Protein AF-A0A059GBZ5-F1 (afdb_monomer_lite)

Foldseek 3Di:
DDDQPVQKDWDWFWPPVDVVTDIDTQDMDGHHRWQDKDWQPPWPFTWMWTFHAQFGIWIKTWDFDDPPPPPGGRHIDMDGPAGDGPRFRQNDKDFAAAFCVQANDDPDDDAGADGWIWTAGQVQQWTWTWGDNPRPPYIDTRDIHHQPAVDPADKGWQDKDKDDHRVADKIKMWTWIDNQDQQGKTKIKIWIADPPRRDIDIDIAIDGGFAWHDKAWADQQDDPVPPRLHTWIWTDGAADQKTWIWDFPPDPPDDSNDTTDTDHIDIDGDGHQFNDKYWDQDPVNPGIWIWTARVVVRDTDTHGDHYD

Secondary structure (DSSP, 8-state):
-EEGGGTEEEEEEEETTSSSPEEEEEEEEE-SSEEEEEEETTSSSEEEEEEETTEEEEEEEEEEE-SSSSS--SEEEEEEEEEEEEEE-EEEEEEEPPPTTTSPPP--TTS--PPEEEEEETTTTEEEEEE-SSSSS--EEEEEEE-----SS--EEEEEEEEEETTEEEEEEEEEEE-S-TTSEEEEEEEEE-TTT--EEEEEEEEESS-EEEEEEE--S---TT-TT--EEEEEESSSSEEEEE-B-S-TTS-TTS---BPSPEEEE--TT--EEEEEE-TTSSSEEEEEEETTTTEEEEE-PPP-

Radius of gyration: 20.33 Å; chains: 1; bounding box: 56×43×56 Å

Structure (mmCIF, N/CA/C/O backbone):
data_AF-A0A059GBZ5-F1
#
_entry.id   AF-A0A059GBZ5-F1
#
loop_
_atom_site.group_PDB
_atom_site.id
_atom_site.type_symbol
_atom_site.label_atom_id
_atom_site.label_alt_id
_atom_site.label_comp_id
_atom_site.label_asym_id
_atom_site.label_entity_id
_atom_site.label_seq_id
_atom_site.pdbx_PDB_ins_code
_atom_site.Cartn_x
_atom_site.Cartn_y
_atom_site.Cartn_z
_atom_site.occupancy
_atom_site.B_iso_or_equiv
_atom_site.auth_seq_id
_atom_site.auth_comp_id
_atom_site.auth_asym_id
_atom_site.auth_atom_id
_atom_site.pdbx_PDB_model_num
ATOM 1 N N . MET A 1 1 ? -3.390 -1.144 -15.916 1.00 78.88 1 MET A N 1
ATOM 2 C CA . MET A 1 1 ? -4.275 -1.862 -14.972 1.00 78.88 1 MET A CA 1
ATOM 3 C C . MET A 1 1 ? -3.688 -3.229 -14.697 1.00 78.88 1 MET A C 1
ATOM 5 O O . MET A 1 1 ? -3.305 -3.904 -15.644 1.00 78.88 1 MET A O 1
ATOM 9 N N . LEU A 1 2 ? -3.593 -3.609 -13.430 1.00 84.75 2 LEU A N 1
ATOM 10 C CA . LEU A 1 2 ? -3.033 -4.883 -12.991 1.00 84.75 2 LEU A CA 1
ATOM 11 C C . LEU A 1 2 ? -4.165 -5.896 -12.762 1.00 84.75 2 LEU A C 1
ATOM 13 O O . LEU A 1 2 ? -5.205 -5.533 -12.217 1.00 84.75 2 LEU A O 1
ATOM 17 N N . SER A 1 3 ? -3.967 -7.140 -13.199 1.00 84.81 3 SER A N 1
ATOM 18 C CA . SER A 1 3 ? -4.893 -8.260 -13.003 1.00 84.81 3 SER A CA 1
ATOM 19 C C . SER A 1 3 ? -4.127 -9.433 -12.398 1.00 84.81 3 SER A C 1
ATOM 21 O O . SER A 1 3 ? -3.414 -10.128 -13.123 1.00 84.81 3 SER A O 1
ATOM 23 N N . GLU A 1 4 ? -4.273 -9.652 -11.081 1.00 81.75 4 GLU A N 1
ATOM 24 C CA . GLU A 1 4 ? -3.618 -10.789 -10.410 1.00 81.75 4 GLU A CA 1
ATOM 25 C C . GLU A 1 4 ? -4.106 -12.113 -11.026 1.00 81.75 4 GLU A C 1
ATOM 27 O O . GLU A 1 4 ? -3.324 -12.991 -11.354 1.00 81.75 4 GLU A O 1
ATOM 32 N N . THR A 1 5 ? -5.416 -12.240 -11.263 1.00 83.50 5 THR A N 1
ATOM 33 C CA . THR A 1 5 ? -6.043 -13.497 -11.711 1.00 83.50 5 THR A CA 1
ATOM 34 C C . THR A 1 5 ? -5.706 -13.920 -13.139 1.00 83.50 5 THR A C 1
ATOM 36 O O . THR A 1 5 ? -5.900 -15.081 -13.490 1.00 83.50 5 THR A O 1
ATOM 39 N N . GLU A 1 6 ? -5.280 -12.982 -13.985 1.00 87.19 6 GLU A N 1
ATOM 40 C CA . GLU A 1 6 ? -4.948 -13.263 -15.386 1.00 87.19 6 GLU A CA 1
ATOM 41 C C . GLU A 1 6 ? -3.440 -13.247 -15.648 1.00 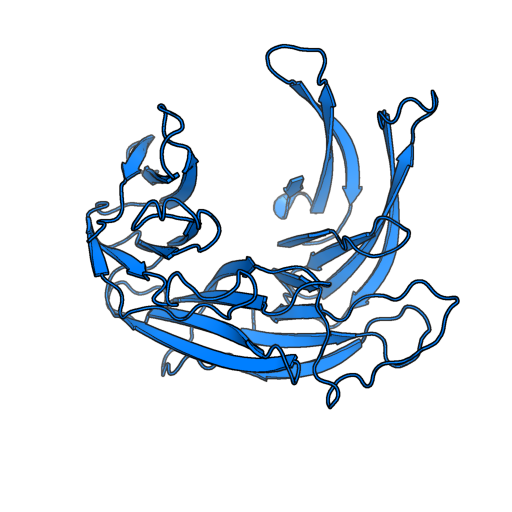87.19 6 GLU A C 1
ATOM 43 O O . GLU A 1 6 ? -3.052 -13.433 -16.800 1.00 87.19 6 GLU A O 1
ATOM 48 N N . ASP A 1 7 ? -2.613 -13.004 -14.623 1.00 90.62 7 ASP A N 1
ATOM 49 C CA . ASP A 1 7 ? -1.163 -12.818 -14.744 1.00 90.62 7 ASP A CA 1
ATOM 50 C C . ASP A 1 7 ? -0.783 -11.720 -15.750 1.00 90.62 7 ASP A C 1
ATOM 52 O O . ASP A 1 7 ? 0.066 -11.906 -16.632 1.00 90.62 7 ASP A O 1
ATOM 56 N N . LYS A 1 8 ? -1.459 -10.565 -15.668 1.00 89.12 8 LYS A N 1
ATOM 57 C CA . LYS A 1 8 ? -1.328 -9.504 -16.675 1.00 89.12 8 LYS A CA 1
ATOM 58 C C . LYS A 1 8 ? -1.242 -8.103 -16.105 1.00 89.12 8 LYS A C 1
ATOM 60 O O . LYS A 1 8 ? -1.965 -7.724 -15.182 1.00 89.12 8 LYS A O 1
ATOM 65 N N . LEU A 1 9 ? -0.445 -7.291 -16.788 1.00 88.44 9 LEU A N 1
ATOM 66 C CA . LEU A 1 9 ? -0.502 -5.842 -16.718 1.00 88.44 9 LEU A CA 1
ATOM 67 C C . LEU A 1 9 ? -0.935 -5.297 -18.082 1.00 88.44 9 LEU A C 1
ATOM 69 O O . LEU A 1 9 ? -0.351 -5.627 -19.106 1.00 88.44 9 LEU A O 1
ATOM 73 N N . ARG A 1 10 ? -1.988 -4.481 -18.084 1.00 88.00 10 ARG A N 1
ATOM 74 C CA . ARG A 1 10 ? -2.608 -3.909 -19.285 1.00 88.00 10 ARG A CA 1
ATOM 75 C C . ARG A 1 10 ? -2.335 -2.414 -19.383 1.00 88.00 10 ARG A C 1
ATOM 77 O O . ARG A 1 10 ? -2.522 -1.689 -18.398 1.00 88.00 10 ARG A O 1
ATOM 84 N N . TRP A 1 11 ? -1.988 -1.948 -20.570 1.00 84.81 11 TRP A N 1
ATOM 85 C CA . TRP A 1 11 ? -1.771 -0.547 -20.901 1.00 84.81 11 TRP A CA 1
ATOM 86 C C . TRP A 1 11 ? -3.021 0.043 -21.533 1.00 84.81 11 TRP A C 1
ATOM 88 O O . TRP A 1 11 ? -3.662 -0.589 -22.369 1.00 84.81 11 TRP A O 1
ATOM 98 N N . PHE A 1 12 ? -3.368 1.264 -21.141 1.00 85.00 12 PHE A N 1
ATOM 99 C CA . PHE A 1 12 ? -4.517 1.973 -21.692 1.00 85.00 12 PHE A CA 1
ATOM 100 C C . PHE A 1 12 ? -4.072 3.333 -22.200 1.00 85.00 12 PHE A C 1
ATOM 102 O O . PHE A 1 12 ? -3.340 4.043 -21.510 1.00 85.00 12 PHE A O 1
ATOM 109 N N . ILE A 1 13 ? -4.556 3.702 -23.380 1.00 83.00 13 ILE A N 1
ATOM 110 C CA . ILE A 1 13 ? -4.359 5.027 -23.967 1.00 83.00 13 ILE A CA 1
ATOM 111 C C . ILE A 1 13 ? -5.694 5.762 -23.905 1.00 83.00 13 ILE A C 1
ATOM 113 O O . ILE A 1 13 ? -6.756 5.176 -24.122 1.00 83.00 13 ILE A O 1
ATOM 117 N N . ALA A 1 14 ? -5.637 7.047 -23.563 1.00 81.38 14 ALA A N 1
ATOM 118 C CA . ALA A 1 14 ? -6.803 7.914 -23.514 1.00 81.38 14 ALA A CA 1
ATOM 119 C C . ALA A 1 14 ? -6.924 8.710 -24.817 1.00 81.38 14 ALA A C 1
ATOM 121 O O . ALA A 1 14 ? -6.029 9.495 -25.142 1.00 81.38 14 ALA A O 1
ATOM 122 N N . SER A 1 15 ? -8.054 8.584 -25.513 1.00 78.31 15 SER A N 1
ATOM 123 C CA . SER A 1 15 ? -8.411 9.507 -26.591 1.00 78.31 15 SER A CA 1
ATOM 124 C C . SER A 1 15 ? -8.864 10.829 -25.975 1.00 78.31 15 SER A C 1
ATOM 126 O O . SER A 1 15 ? -9.989 10.963 -25.495 1.00 78.31 15 SER A O 1
ATOM 128 N N . ARG A 1 16 ? -7.963 11.817 -25.936 1.00 69.31 16 ARG A N 1
ATOM 129 C CA . ARG A 1 16 ? -8.241 13.140 -25.341 1.00 69.31 16 ARG A CA 1
ATOM 130 C C . ARG A 1 16 ? -9.085 14.054 -26.234 1.00 69.31 16 ARG A C 1
ATOM 132 O O . ARG A 1 16 ? -9.475 15.128 -25.787 1.00 69.31 16 ARG A O 1
ATOM 139 N N . ASN A 1 17 ? -9.339 13.645 -27.477 1.00 73.56 17 ASN A N 1
ATOM 140 C CA . ASN A 1 17 ? -10.133 14.409 -28.439 1.00 73.56 17 ASN A CA 1
ATOM 141 C C . ASN A 1 17 ? -11.631 14.057 -28.396 1.00 73.56 17 ASN A C 1
ATOM 143 O O . ASN A 1 17 ? -12.421 14.742 -29.044 1.00 73.56 17 ASN A O 1
ATOM 147 N N . ASP A 1 18 ? -12.01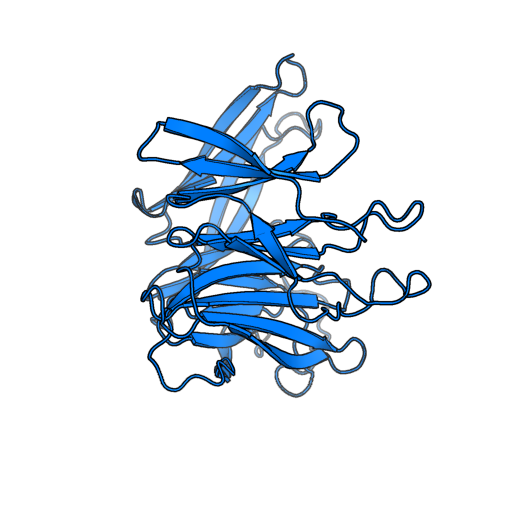4 13.031 -27.632 1.00 70.44 18 ASP A N 1
ATOM 148 C CA . ASP A 1 18 ? -13.398 12.593 -27.468 1.00 70.44 18 ASP A CA 1
ATOM 149 C C . ASP A 1 18 ? -13.980 13.080 -26.128 1.00 70.44 18 ASP A C 1
ATOM 151 O O . ASP A 1 18 ? -13.287 13.115 -25.109 1.00 70.44 18 ASP A O 1
ATOM 155 N N . ASP A 1 19 ? -15.266 13.446 -26.133 1.00 76.75 19 ASP A N 1
ATOM 156 C CA . ASP A 1 19 ? -16.075 13.660 -24.926 1.00 76.75 19 ASP A CA 1
ATOM 157 C C . ASP A 1 19 ? -17.237 12.646 -24.934 1.00 76.75 19 ASP A C 1
ATOM 159 O O . ASP A 1 19 ? -18.093 12.711 -25.828 1.00 76.75 19 ASP A O 1
ATOM 163 N N . PRO A 1 20 ? -17.278 11.672 -24.004 1.00 79.56 20 PRO A N 1
ATOM 164 C CA . PRO A 1 20 ? -16.359 11.475 -22.875 1.00 79.56 20 PRO A CA 1
ATOM 165 C C . PRO A 1 20 ? -14.963 11.004 -23.308 1.00 79.56 20 PRO A C 1
ATOM 167 O O . PRO A 1 20 ? -14.823 10.370 -24.352 1.00 79.56 20 PRO A O 1
ATOM 170 N N . ILE A 1 21 ? -13.950 11.237 -22.461 1.00 79.50 21 ILE A N 1
ATOM 171 C CA . ILE A 1 21 ? -12.617 10.639 -22.642 1.00 79.50 21 ILE A CA 1
ATOM 172 C C . ILE A 1 21 ? -12.778 9.118 -22.682 1.00 79.50 21 ILE A C 1
ATOM 174 O O . ILE A 1 21 ? -13.228 8.502 -21.712 1.00 79.50 21 ILE A O 1
ATOM 178 N N . VAL A 1 22 ? -12.387 8.511 -23.800 1.00 82.62 22 VAL A N 1
ATOM 179 C CA . VAL A 1 22 ? -12.424 7.058 -23.981 1.00 82.62 22 VAL A CA 1
ATOM 180 C C . VAL A 1 22 ? -11.039 6.488 -23.707 1.00 82.62 22 VAL A C 1
ATOM 182 O O . VAL A 1 22 ? -10.052 6.923 -24.299 1.00 82.62 22 VAL A O 1
ATOM 185 N N . PHE A 1 23 ? -10.974 5.494 -22.823 1.00 84.31 23 PHE A N 1
ATOM 186 C CA . PHE A 1 23 ? -9.778 4.685 -22.608 1.00 84.31 23 PHE A CA 1
ATOM 187 C C . PHE A 1 23 ? -9.902 3.388 -23.403 1.00 84.31 23 PHE A C 1
ATOM 189 O O . PHE A 1 23 ? -10.888 2.664 -23.259 1.00 84.31 23 PHE A O 1
ATOM 196 N N . SER A 1 24 ? -8.898 3.078 -24.214 1.00 85.19 24 SER A N 1
ATOM 197 C CA . SER A 1 24 ? -8.795 1.809 -24.935 1.00 85.19 24 SER A CA 1
ATOM 198 C C . SER A 1 24 ? -7.554 1.052 -24.488 1.00 85.19 24 SER A C 1
ATOM 200 O O . SER A 1 24 ? -6.497 1.657 -24.301 1.00 85.19 24 SER A O 1
ATOM 202 N N . GLU A 1 25 ? -7.683 -0.264 -24.318 1.00 86.75 25 GLU A N 1
ATOM 203 C CA . GLU A 1 25 ? -6.526 -1.137 -24.106 1.00 86.75 25 GLU A CA 1
ATOM 204 C C . GLU A 1 25 ? -5.629 -1.068 -25.346 1.00 86.75 25 GLU A C 1
ATOM 206 O O . GLU A 1 25 ? -6.105 -1.278 -26.462 1.00 86.75 25 GLU A O 1
ATOM 211 N N . ALA A 1 26 ? -4.365 -0.717 -25.137 1.00 83.44 26 ALA A N 1
ATOM 212 C CA . ALA A 1 26 ? -3.374 -0.556 -26.192 1.00 83.44 26 ALA A CA 1
ATOM 213 C C . ALA A 1 26 ? -2.505 -1.804 -26.327 1.00 83.44 26 ALA A C 1
ATOM 215 O O . ALA A 1 26 ? -2.324 -2.311 -27.428 1.00 83.44 26 ALA A O 1
ATOM 216 N N . ASP A 1 27 ? -2.016 -2.313 -25.194 1.00 83.75 27 ASP A N 1
ATOM 217 C CA . ASP A 1 27 ? -1.188 -3.512 -25.136 1.00 83.75 27 ASP A CA 1
ATOM 218 C C . ASP A 1 27 ? -1.241 -4.156 -23.735 1.00 83.75 27 ASP A C 1
ATOM 220 O O . ASP A 1 27 ? -1.862 -3.620 -22.809 1.00 83.75 27 ASP A O 1
ATOM 224 N N . ASN A 1 28 ? -0.628 -5.326 -23.563 1.00 88.81 28 ASN A N 1
ATOM 225 C CA . ASN A 1 28 ? -0.503 -6.025 -22.293 1.00 88.81 28 ASN A CA 1
ATOM 226 C C . ASN A 1 28 ? 0.779 -6.863 -22.213 1.00 88.81 28 ASN A C 1
ATOM 228 O O . ASN A 1 28 ? 1.140 -7.561 -23.156 1.00 88.81 28 ASN A O 1
ATOM 232 N N . ILE A 1 29 ? 1.360 -6.918 -21.016 1.00 89.94 29 ILE A N 1
ATOM 233 C CA . ILE A 1 29 ? 2.489 -7.788 -20.683 1.00 89.94 29 ILE A CA 1
ATOM 234 C C . ILE A 1 29 ? 2.052 -8.884 -19.710 1.00 89.94 29 ILE A C 1
ATOM 236 O O . ILE A 1 29 ? 1.281 -8.651 -18.773 1.00 89.94 29 ILE A O 1
ATOM 240 N N . SER A 1 30 ? 2.554 -10.101 -19.931 1.00 92.56 30 SER A N 1
ATOM 241 C CA . SER A 1 30 ? 2.351 -11.220 -19.006 1.00 92.56 30 SER A CA 1
ATOM 242 C C . SER A 1 30 ? 3.375 -11.162 -17.877 1.00 92.56 30 SER A C 1
ATOM 244 O O . SER A 1 30 ? 4.580 -11.215 -18.120 1.00 92.56 30 SER A O 1
ATOM 246 N N . ILE A 1 31 ? 2.892 -11.085 -16.642 1.00 91.62 31 ILE A N 1
ATOM 247 C CA . ILE A 1 31 ? 3.699 -11.095 -15.420 1.00 91.62 31 ILE A CA 1
ATOM 248 C C . ILE A 1 31 ? 2.974 -12.003 -14.446 1.00 91.62 31 ILE A C 1
ATOM 250 O O . ILE A 1 31 ? 1.796 -11.797 -14.204 1.00 91.62 31 ILE A O 1
ATOM 254 N N . THR A 1 32 ? 3.657 -13.006 -13.904 1.00 92.25 32 THR A N 1
ATOM 255 C CA . THR A 1 32 ? 3.041 -13.985 -12.999 1.00 92.25 32 THR A CA 1
ATOM 256 C C . THR A 1 32 ? 2.723 -13.383 -11.634 1.00 92.25 32 THR A C 1
ATOM 258 O O . THR A 1 32 ? 3.591 -12.730 -11.054 1.00 92.25 32 THR A O 1
ATOM 261 N N . ASP A 1 33 ? 1.532 -13.657 -11.109 1.00 92.88 33 ASP A N 1
ATOM 262 C CA . ASP A 1 33 ? 1.045 -13.249 -9.789 1.00 92.88 33 ASP A CA 1
ATOM 263 C C . ASP A 1 33 ? 1.347 -11.773 -9.437 1.00 92.88 33 ASP A C 1
ATOM 265 O O . ASP A 1 33 ? 1.883 -11.493 -8.356 1.00 92.88 33 ASP A O 1
ATOM 269 N N . PRO A 1 34 ? 1.078 -10.805 -10.337 1.00 95.06 34 PRO A N 1
ATOM 270 C CA . PRO A 1 34 ? 1.377 -9.408 -10.075 1.00 95.06 34 PRO A CA 1
ATOM 271 C C . PRO A 1 34 ? 0.426 -8.924 -8.980 1.00 95.06 34 PRO A C 1
ATOM 273 O O . PRO A 1 34 ? -0.756 -9.239 -9.028 1.00 95.06 34 PRO A O 1
ATOM 276 N N . CYS A 1 35 ? 0.915 -8.156 -8.010 1.00 95.00 35 CYS A N 1
ATOM 277 C CA . CYS A 1 35 ? 0.089 -7.651 -6.905 1.00 95.00 35 CYS A CA 1
ATOM 278 C C . CYS A 1 35 ? 0.287 -6.161 -6.598 1.00 95.00 35 CYS A C 1
ATOM 280 O O . CYS A 1 35 ? -0.506 -5.572 -5.870 1.00 95.00 35 CYS A O 1
ATOM 282 N N . HIS A 1 36 ? 1.304 -5.516 -7.174 1.00 94.38 36 HIS A N 1
ATOM 283 C CA . HIS A 1 36 ? 1.473 -4.066 -7.093 1.00 94.38 36 HIS A CA 1
ATOM 284 C C . HIS A 1 36 ? 2.202 -3.538 -8.328 1.00 94.38 36 HIS A C 1
ATOM 286 O O . HIS A 1 36 ? 3.044 -4.236 -8.888 1.00 94.38 36 HIS A O 1
ATOM 292 N N . VAL A 1 37 ? 1.917 -2.301 -8.738 1.00 91.88 37 VAL A N 1
ATOM 293 C CA . VAL A 1 37 ? 2.625 -1.630 -9.835 1.00 91.88 37 VAL A CA 1
ATOM 294 C C . VAL A 1 37 ? 2.866 -0.163 -9.502 1.00 91.88 37 VAL A C 1
ATOM 296 O O . VAL A 1 37 ? 1.965 0.530 -9.036 1.00 91.88 37 VAL A O 1
ATOM 299 N N . VAL A 1 38 ? 4.080 0.320 -9.761 1.00 88.19 38 VAL A N 1
ATOM 300 C CA . VAL A 1 38 ? 4.453 1.730 -9.587 1.00 88.19 38 VAL A CA 1
ATOM 301 C C . VAL A 1 38 ? 5.437 2.153 -10.672 1.00 88.19 38 VAL A C 1
ATOM 303 O O . VAL A 1 38 ? 6.318 1.382 -11.044 1.00 88.19 38 VAL A O 1
ATOM 306 N N . GLY A 1 39 ? 5.290 3.373 -11.187 1.00 80.44 39 GLY A N 1
ATOM 307 C CA . GLY A 1 39 ? 6.267 3.966 -12.104 1.00 80.44 39 GLY A CA 1
ATOM 308 C C . GLY A 1 39 ? 7.486 4.514 -11.368 1.00 80.44 39 GLY A C 1
ATOM 309 O O . GLY A 1 39 ? 7.349 5.119 -10.304 1.00 80.44 39 GLY A O 1
ATOM 310 N N . ALA A 1 40 ? 8.671 4.332 -11.946 1.00 63.44 40 ALA A N 1
ATOM 311 C CA . ALA A 1 40 ? 9.879 5.042 -11.547 1.00 63.44 40 ALA A CA 1
ATOM 312 C C . ALA A 1 40 ? 9.936 6.362 -12.333 1.00 63.44 40 ALA A C 1
ATOM 314 O O . ALA A 1 40 ? 10.151 6.368 -13.538 1.00 63.44 40 ALA A O 1
ATOM 315 N N . THR A 1 41 ? 9.678 7.488 -11.666 1.00 51.38 41 THR A N 1
ATOM 316 C CA . THR A 1 41 ? 9.457 8.791 -12.321 1.00 51.38 41 THR A CA 1
ATOM 317 C C . THR A 1 41 ? 10.723 9.622 -12.563 1.00 51.38 41 THR A C 1
ATOM 319 O O . THR A 1 41 ? 10.591 10.802 -12.871 1.00 51.38 41 THR A O 1
ATOM 322 N N . ASP A 1 42 ? 11.928 9.072 -12.373 1.00 47.81 42 ASP A N 1
ATOM 323 C CA . ASP A 1 42 ? 13.169 9.878 -12.336 1.00 47.81 42 ASP A CA 1
ATOM 324 C C . ASP A 1 42 ? 14.336 9.325 -13.177 1.00 47.81 42 ASP A C 1
ATOM 326 O O . ASP A 1 42 ? 15.442 9.853 -13.137 1.00 47.81 42 ASP A O 1
ATOM 330 N N . SER A 1 43 ? 14.120 8.273 -13.972 1.00 48.62 43 SER A N 1
ATOM 331 C CA . SER A 1 43 ? 15.124 7.805 -14.933 1.00 48.62 43 SER A CA 1
ATOM 332 C C . SER A 1 43 ? 14.864 8.396 -16.318 1.00 48.62 43 SER A C 1
ATOM 334 O O . SER A 1 43 ? 13.726 8.602 -16.724 1.00 48.62 43 SER A O 1
ATOM 336 N N . SER A 1 44 ? 15.922 8.599 -17.107 1.00 47.25 44 SER A N 1
ATOM 337 C CA . SER A 1 44 ? 15.862 8.956 -18.541 1.00 47.25 44 SER A CA 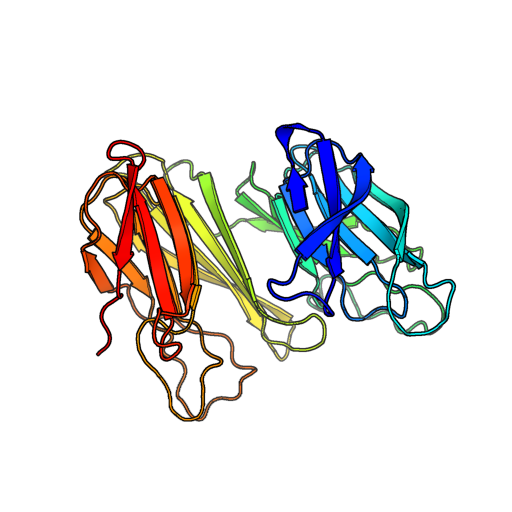1
ATOM 338 C C . SER A 1 44 ? 15.183 7.893 -19.433 1.00 47.25 44 SER A C 1
ATOM 340 O O . SER A 1 44 ? 15.234 7.970 -20.661 1.00 47.25 44 SER A O 1
ATOM 342 N N . GLN A 1 45 ? 14.575 6.884 -18.812 1.00 56.75 45 GLN A N 1
ATOM 343 C CA . GLN A 1 45 ? 13.836 5.776 -19.388 1.00 56.75 45 GLN A CA 1
ATOM 344 C C . GLN A 1 45 ? 12.621 5.501 -18.497 1.00 56.75 45 GLN A C 1
ATOM 346 O O . GLN A 1 45 ? 12.747 5.524 -17.271 1.00 56.75 45 GLN A O 1
ATOM 351 N N . ASP A 1 46 ? 11.478 5.195 -19.103 1.00 73.56 46 ASP A N 1
ATOM 352 C CA . ASP A 1 46 ? 10.268 4.843 -18.367 1.00 73.56 46 ASP A CA 1
ATOM 353 C C . ASP A 1 46 ? 10.341 3.371 -17.934 1.00 73.56 46 ASP A C 1
ATOM 355 O O . ASP A 1 46 ? 10.236 2.446 -18.745 1.00 73.56 46 ASP A O 1
ATOM 359 N N . PHE A 1 47 ? 10.536 3.142 -16.636 1.00 82.31 47 PHE A N 1
ATOM 360 C CA . PHE A 1 47 ? 10.390 1.820 -16.033 1.00 82.31 47 PHE A CA 1
ATOM 361 C C . PHE A 1 47 ? 9.248 1.814 -15.033 1.00 82.31 47 PHE A C 1
ATOM 363 O O . PHE A 1 47 ? 8.958 2.808 -14.363 1.00 82.31 47 PHE A O 1
ATOM 370 N N . ILE A 1 48 ? 8.648 0.645 -14.872 1.00 88.12 48 ILE A N 1
ATOM 371 C CA . ILE A 1 48 ? 7.784 0.351 -13.738 1.00 88.12 48 ILE A CA 1
ATOM 372 C C . ILE A 1 48 ? 8.385 -0.785 -12.915 1.00 88.12 48 ILE A C 1
ATOM 374 O O . ILE A 1 48 ? 9.078 -1.669 -13.428 1.00 88.12 48 ILE A O 1
ATOM 378 N N . LEU A 1 49 ? 8.068 -0.776 -11.630 1.00 91.31 49 LEU A N 1
ATOM 379 C CA . LEU A 1 49 ? 8.318 -1.882 -10.724 1.00 91.31 49 LEU A CA 1
ATOM 380 C C . LEU A 1 49 ? 7.004 -2.624 -10.515 1.00 91.31 49 LEU A C 1
ATOM 382 O O . LEU A 1 49 ? 5.980 -2.009 -10.203 1.00 91.31 49 LEU A O 1
ATOM 386 N N . VAL A 1 50 ? 7.043 -3.943 -10.675 1.00 94.62 50 VAL A N 1
ATOM 387 C CA . VAL A 1 50 ? 5.898 -4.826 -10.459 1.00 94.62 50 VAL A CA 1
ATOM 388 C C . VAL A 1 50 ? 6.212 -5.764 -9.310 1.00 94.62 50 VAL A C 1
ATOM 390 O O . VAL A 1 50 ? 7.088 -6.617 -9.423 1.00 94.62 50 VAL A O 1
ATOM 393 N N . GLY A 1 51 ? 5.500 -5.591 -8.202 1.00 96.31 51 GLY A N 1
ATOM 394 C CA . GLY A 1 51 ? 5.522 -6.519 -7.079 1.00 96.31 51 GLY A CA 1
ATOM 395 C C . GLY A 1 51 ? 4.763 -7.801 -7.412 1.00 96.31 51 GLY A C 1
ATOM 396 O O . GLY A 1 51 ? 3.741 -7.741 -8.101 1.00 96.31 51 GLY A O 1
ATOM 397 N N . GLN A 1 52 ? 5.248 -8.952 -6.943 1.00 96.31 52 GLN A N 1
ATOM 398 C CA . GLN A 1 52 ? 4.688 -10.271 -7.253 1.00 96.31 52 GLN A CA 1
ATOM 399 C C . GLN A 1 52 ? 4.515 -11.123 -5.989 1.00 96.31 52 GLN A C 1
ATOM 401 O O . GLN A 1 52 ? 5.389 -11.127 -5.117 1.00 96.31 52 GLN A O 1
ATOM 406 N N . ARG A 1 53 ? 3.414 -11.884 -5.896 1.00 95.94 53 ARG A N 1
ATOM 407 C CA . ARG A 1 53 ? 3.176 -12.802 -4.765 1.00 95.94 53 ARG A CA 1
ATOM 408 C C . ARG A 1 53 ? 4.152 -13.972 -4.809 1.00 95.94 53 ARG A C 1
ATOM 410 O O . ARG A 1 53 ? 4.352 -14.554 -5.867 1.00 95.94 53 ARG A O 1
ATOM 417 N N . ASN A 1 54 ? 4.719 -14.352 -3.663 1.00 95.75 54 ASN A N 1
ATOM 418 C CA . ASN A 1 54 ? 5.606 -15.511 -3.483 1.00 95.75 54 ASN A CA 1
ATOM 419 C C . ASN A 1 54 ? 6.800 -15.583 -4.457 1.00 95.75 54 ASN A C 1
ATOM 421 O O . ASN A 1 54 ? 7.327 -16.668 -4.711 1.00 95.75 54 ASN A O 1
ATOM 425 N N . ARG A 1 55 ? 7.229 -14.451 -5.029 1.00 95.00 55 ARG A N 1
ATOM 426 C CA . ARG A 1 55 ? 8.307 -14.395 -6.029 1.00 95.00 55 ARG A CA 1
ATOM 427 C C . ARG A 1 55 ? 9.251 -13.237 -5.752 1.00 95.00 55 ARG A C 1
ATOM 429 O O . ARG A 1 55 ? 10.425 -13.469 -5.499 1.00 95.00 55 ARG A O 1
ATOM 436 N N . GLY A 1 56 ? 8.754 -12.007 -5.709 1.00 96.25 56 GLY A N 1
ATOM 437 C CA . GLY A 1 56 ? 9.578 -10.829 -5.456 1.00 96.25 56 GLY A CA 1
ATOM 438 C C . GLY A 1 56 ? 9.124 -9.649 -6.297 1.00 96.25 56 GLY A C 1
ATOM 439 O O . GLY A 1 56 ? 7.976 -9.228 -6.177 1.00 96.25 56 GLY A O 1
ATOM 440 N N . LEU A 1 57 ? 10.015 -9.101 -7.127 1.00 95.12 57 LEU A N 1
ATOM 441 C CA . LEU A 1 57 ? 9.690 -7.971 -8.002 1.00 95.12 57 LEU A CA 1
ATOM 442 C C . LEU A 1 57 ? 10.254 -8.152 -9.412 1.00 95.12 57 LEU A C 1
ATOM 444 O O . LEU A 1 57 ? 11.306 -8.760 -9.599 1.00 95.12 57 LEU A O 1
ATOM 448 N N . SER A 1 58 ? 9.594 -7.548 -10.392 1.00 94.12 58 SER A N 1
ATOM 449 C CA . SER A 1 58 ? 10.101 -7.406 -11.756 1.00 94.12 58 SER A CA 1
ATOM 450 C C . SER A 1 58 ? 10.222 -5.937 -12.148 1.00 94.12 58 SER A C 1
ATOM 452 O O . SER A 1 58 ? 9.385 -5.113 -11.781 1.00 94.12 58 SER A O 1
ATOM 454 N N . VAL A 1 59 ? 11.267 -5.616 -12.907 1.00 90.94 59 VAL A N 1
ATOM 455 C CA . VAL A 1 59 ? 11.479 -4.308 -13.529 1.00 90.94 59 VAL A CA 1
ATOM 456 C C . VAL A 1 59 ? 11.073 -4.424 -14.989 1.00 90.94 59 VAL A C 1
ATOM 458 O O . VAL A 1 59 ? 11.643 -5.223 -15.739 1.00 90.94 59 VAL A O 1
ATOM 461 N N . VAL A 1 60 ? 10.079 -3.638 -15.389 1.00 90.19 60 VAL A N 1
ATOM 462 C CA . VAL A 1 60 ? 9.565 -3.632 -16.761 1.00 90.19 60 VAL A CA 1
ATOM 463 C C . VAL A 1 60 ? 9.938 -2.312 -17.404 1.00 90.19 60 VAL A C 1
ATOM 465 O O . VAL A 1 60 ? 9.596 -1.247 -16.892 1.00 90.19 60 VAL A O 1
ATOM 468 N N . ARG A 1 61 ? 10.646 -2.392 -18.527 1.00 87.44 61 ARG A N 1
ATOM 469 C CA . ARG A 1 61 ? 10.916 -1.252 -19.399 1.00 87.44 61 ARG A CA 1
ATOM 470 C C . ARG A 1 61 ? 9.710 -1.009 -20.276 1.00 87.44 61 ARG A C 1
ATOM 472 O O . ARG A 1 61 ? 9.176 -1.970 -20.820 1.00 87.44 61 ARG A O 1
ATOM 479 N N . ILE A 1 62 ? 9.344 0.253 -20.436 1.00 84.88 62 ILE A N 1
ATOM 480 C CA . ILE A 1 62 ? 8.266 0.687 -21.315 1.00 84.88 62 ILE A CA 1
ATOM 481 C C . ILE A 1 62 ? 8.839 1.751 -22.241 1.00 84.88 62 ILE A C 1
ATOM 483 O O . ILE A 1 62 ? 9.535 2.665 -21.804 1.00 84.88 62 ILE A O 1
ATOM 487 N N . VAL A 1 63 ? 8.550 1.641 -23.529 1.00 84.56 63 VAL A N 1
ATOM 488 C CA . VAL A 1 63 ? 8.866 2.676 -24.508 1.00 84.56 63 VAL A CA 1
ATOM 489 C C . VAL A 1 63 ? 7.587 3.003 -25.257 1.00 84.56 63 VAL A C 1
ATOM 491 O O . VAL A 1 63 ? 7.046 2.165 -25.970 1.00 84.56 63 VAL A O 1
ATOM 494 N N . ALA A 1 64 ? 7.088 4.224 -25.077 1.00 81.25 64 ALA A N 1
ATOM 495 C CA . ALA A 1 64 ? 5.969 4.718 -25.864 1.00 81.25 64 ALA A CA 1
ATOM 496 C C . ALA A 1 64 ? 6.367 4.798 -27.342 1.00 81.25 64 ALA A C 1
ATOM 498 O O . ALA A 1 64 ? 7.391 5.396 -27.686 1.00 81.25 64 ALA A O 1
ATOM 499 N N . VAL A 1 65 ? 5.544 4.224 -28.213 1.00 84.19 65 VAL A N 1
ATOM 500 C CA . VAL A 1 65 ? 5.714 4.342 -29.658 1.00 84.19 65 VAL A CA 1
ATOM 501 C C . VAL A 1 65 ? 4.811 5.464 -30.151 1.00 84.19 65 VAL A C 1
ATOM 503 O O . VAL A 1 65 ? 3.584 5.390 -30.069 1.00 84.19 65 VAL A O 1
ATOM 506 N N . ASP A 1 66 ? 5.450 6.514 -30.655 1.00 83.19 66 ASP A N 1
ATOM 507 C CA . ASP A 1 66 ? 4.825 7.696 -31.241 1.00 83.19 66 ASP A CA 1
ATOM 508 C C . ASP A 1 66 ? 5.337 7.841 -32.688 1.00 83.19 66 ASP A C 1
ATOM 510 O O . ASP A 1 66 ? 6.417 8.401 -32.915 1.00 83.19 66 ASP A O 1
ATOM 514 N N . PRO A 1 67 ? 4.632 7.259 -33.676 1.00 79.62 67 PRO A N 1
ATOM 515 C CA . PRO A 1 67 ? 5.086 7.246 -35.064 1.00 79.62 67 PRO A CA 1
ATOM 516 C C . PRO A 1 67 ? 5.043 8.632 -35.720 1.00 79.62 67 PRO A C 1
ATOM 518 O O . PRO A 1 67 ? 5.794 8.871 -36.669 1.00 79.62 67 PRO A O 1
ATOM 521 N N . ASP A 1 68 ? 4.187 9.530 -35.225 1.00 82.88 68 ASP A N 1
ATOM 522 C CA . ASP A 1 68 ? 3.944 10.852 -35.807 1.00 82.88 68 ASP A CA 1
ATOM 523 C C . ASP A 1 68 ? 4.733 11.970 -35.091 1.00 82.88 68 ASP A C 1
ATOM 525 O O . ASP A 1 68 ? 4.869 13.076 -35.625 1.00 82.88 68 ASP A O 1
ATOM 529 N N . GLY A 1 69 ? 5.325 11.675 -33.929 1.00 79.06 69 GLY A N 1
ATOM 530 C CA . GLY A 1 69 ? 6.143 12.596 -33.139 1.00 79.06 69 GLY A CA 1
ATOM 531 C C . GLY A 1 69 ? 5.337 13.732 -32.509 1.00 79.06 69 GLY A C 1
ATOM 532 O O . GLY A 1 69 ? 5.883 14.814 -32.270 1.00 79.06 69 GLY A O 1
ATOM 533 N N . ASP A 1 70 ? 4.036 13.528 -32.307 1.00 79.19 70 ASP A N 1
ATOM 534 C CA . ASP A 1 70 ? 3.102 14.529 -31.789 1.00 79.19 70 ASP A CA 1
ATOM 535 C C . ASP A 1 70 ? 2.915 14.454 -30.261 1.00 79.19 70 ASP A C 1
ATOM 537 O O . ASP A 1 70 ? 2.187 15.262 -29.674 1.00 79.19 70 ASP A O 1
ATOM 541 N N . GLY A 1 71 ? 3.631 13.538 -29.604 1.00 73.81 71 GLY A N 1
ATOM 542 C CA . GLY A 1 71 ? 3.572 13.275 -28.172 1.00 73.81 71 GLY A CA 1
ATOM 543 C C . GLY A 1 71 ? 2.437 12.334 -27.768 1.00 73.81 71 GLY A C 1
ATOM 544 O O . GLY A 1 71 ? 2.173 12.203 -26.568 1.00 73.81 71 GLY A O 1
ATOM 545 N N . ILE A 1 72 ? 1.749 11.701 -28.723 1.00 73.69 72 ILE A N 1
ATOM 546 C CA . ILE A 1 72 ? 0.658 10.762 -28.468 1.00 73.69 72 ILE A CA 1
ATOM 547 C C . ILE A 1 72 ? 1.146 9.342 -28.762 1.00 73.69 72 ILE A C 1
ATOM 549 O O . ILE A 1 72 ? 1.296 8.926 -29.906 1.00 73.69 72 ILE A O 1
ATOM 553 N N . ALA A 1 73 ? 1.352 8.564 -27.699 1.00 75.38 73 ALA A N 1
ATOM 554 C CA . ALA A 1 73 ? 1.624 7.138 -27.833 1.00 75.38 73 ALA A CA 1
ATOM 555 C C . ALA A 1 73 ? 0.430 6.432 -28.493 1.00 75.38 73 ALA A C 1
ATOM 557 O O . ALA A 1 73 ? -0.716 6.687 -28.109 1.00 75.38 73 ALA A O 1
ATOM 558 N N . VAL A 1 74 ? 0.698 5.528 -29.438 1.00 76.62 74 VAL A N 1
ATOM 559 C CA . VAL A 1 74 ? -0.316 4.642 -30.047 1.00 76.62 74 VAL A CA 1
ATOM 560 C C . VAL A 1 74 ? -0.168 3.187 -29.597 1.00 76.62 74 VAL A C 1
ATOM 562 O O . VAL A 1 74 ? -1.148 2.446 -29.591 1.00 76.62 74 VAL A O 1
ATOM 565 N N . GLU A 1 75 ? 1.034 2.800 -29.174 1.00 81.50 75 GLU A N 1
ATOM 566 C CA . GLU A 1 75 ? 1.379 1.496 -28.604 1.00 81.50 75 GLU A CA 1
ATOM 567 C C . GLU A 1 75 ? 2.569 1.649 -27.636 1.00 81.50 75 GLU A C 1
ATOM 569 O O . GLU A 1 75 ? 3.140 2.740 -27.498 1.00 81.50 75 GLU A O 1
ATOM 574 N N . PHE A 1 76 ? 2.929 0.568 -26.943 1.00 83.31 76 PHE A N 1
ATOM 575 C CA . PHE A 1 76 ? 4.063 0.532 -26.024 1.00 83.31 76 PHE A CA 1
ATOM 576 C C . PHE A 1 76 ? 4.930 -0.689 -26.328 1.00 83.31 76 PHE A C 1
ATOM 578 O O . PHE A 1 76 ? 4.431 -1.803 -26.327 1.00 83.31 76 PHE A O 1
ATOM 585 N N . ASP A 1 77 ? 6.229 -0.488 -26.536 1.00 86.25 77 ASP A N 1
ATOM 586 C CA . ASP A 1 77 ? 7.200 -1.580 -26.513 1.00 86.25 77 ASP A CA 1
ATOM 587 C C . ASP A 1 77 ? 7.566 -1.860 -25.052 1.00 86.25 77 ASP A C 1
ATOM 589 O O . ASP A 1 77 ? 8.219 -1.035 -24.399 1.00 86.25 77 ASP A O 1
ATOM 593 N N . ASP A 1 78 ? 7.168 -3.021 -24.534 1.00 87.69 78 ASP A N 1
ATOM 594 C CA . ASP A 1 78 ? 7.458 -3.423 -23.162 1.00 87.69 78 ASP A CA 1
ATOM 595 C C . ASP A 1 78 ? 8.314 -4.693 -23.053 1.00 87.69 78 ASP A C 1
ATOM 597 O O . ASP A 1 78 ? 8.335 -5.569 -23.919 1.00 87.69 78 ASP A O 1
ATOM 601 N N . SER A 1 79 ? 9.131 -4.762 -22.000 1.00 89.88 79 SER A N 1
ATOM 602 C CA . SER A 1 79 ? 9.924 -5.959 -21.702 1.00 89.88 79 SER A CA 1
ATOM 603 C C . SER A 1 79 ? 10.319 -6.032 -20.230 1.00 89.88 79 SER A C 1
ATOM 605 O O . SER A 1 79 ? 10.691 -5.028 -19.620 1.00 89.88 79 SER A O 1
ATOM 607 N N . VAL A 1 80 ? 10.284 -7.238 -19.654 1.00 90.88 80 VAL A N 1
ATOM 608 C CA . VAL A 1 80 ? 10.904 -7.498 -18.347 1.00 90.88 80 VAL A CA 1
ATOM 609 C C . VAL A 1 80 ? 12.418 -7.475 -18.537 1.00 90.88 80 VAL A C 1
ATOM 611 O O . VAL A 1 80 ? 12.973 -8.351 -19.201 1.00 90.88 80 VAL A O 1
ATOM 614 N N . ILE A 1 81 ? 13.084 -6.474 -17.966 1.00 87.94 81 ILE A N 1
ATOM 615 C CA . ILE A 1 81 ? 14.541 -6.313 -18.079 1.00 87.94 81 ILE A CA 1
ATOM 616 C C . ILE A 1 81 ? 15.295 -6.910 -16.889 1.00 87.94 81 ILE A C 1
ATOM 618 O O . ILE A 1 81 ? 16.472 -7.239 -17.013 1.00 87.94 81 ILE A O 1
ATOM 622 N N . TYR A 1 82 ? 14.617 -7.075 -15.753 1.00 89.38 82 TYR A N 1
ATOM 623 C CA . TYR A 1 82 ? 15.180 -7.667 -14.547 1.00 89.38 82 TYR A CA 1
ATOM 624 C C . TYR A 1 82 ? 14.079 -8.279 -13.672 1.00 89.38 82 TYR A C 1
ATOM 626 O O . TYR A 1 82 ? 12.972 -7.745 -13.604 1.00 89.38 82 TYR A O 1
ATOM 634 N N . SER A 1 83 ? 14.398 -9.361 -12.959 1.00 92.75 83 SER A N 1
ATOM 635 C CA . SER A 1 83 ? 13.527 -9.957 -11.941 1.00 92.75 83 SER A CA 1
ATOM 636 C C . SER A 1 83 ? 14.338 -10.313 -10.700 1.00 92.75 83 SER A C 1
ATOM 638 O O . SER A 1 83 ? 15.307 -11.068 -10.783 1.00 92.75 83 SER A O 1
ATOM 640 N N . LEU A 1 84 ? 13.909 -9.805 -9.547 1.00 94.25 84 LEU A N 1
ATOM 641 C CA . LEU A 1 84 ? 14.381 -10.232 -8.236 1.00 94.25 84 LEU A CA 1
ATOM 642 C C . LEU A 1 84 ? 13.495 -11.386 -7.756 1.00 94.25 84 LEU A C 1
ATOM 644 O O . LEU A 1 84 ? 12.365 -11.156 -7.325 1.00 94.25 84 LEU A O 1
ATOM 648 N N . ASP A 1 85 ? 14.011 -12.614 -7.821 1.00 94.94 85 ASP A N 1
ATOM 649 C CA . ASP A 1 85 ? 13.310 -13.819 -7.363 1.00 94.94 85 ASP A CA 1
ATOM 650 C C . ASP A 1 85 ? 13.829 -14.248 -5.983 1.00 94.94 85 ASP A C 1
ATOM 652 O O . ASP A 1 85 ? 14.864 -14.902 -5.846 1.00 94.94 85 ASP A O 1
ATOM 656 N N . VAL A 1 86 ? 13.126 -13.808 -4.943 1.00 95.38 86 VAL A N 1
ATOM 657 C CA . VAL A 1 86 ? 13.463 -14.012 -3.525 1.00 95.38 86 VAL A CA 1
ATOM 658 C C . VAL A 1 86 ? 12.391 -14.801 -2.771 1.00 95.38 86 VAL A C 1
ATOM 660 O O . VAL A 1 86 ? 12.504 -14.981 -1.560 1.00 95.38 86 VAL A O 1
ATOM 663 N N . GLY A 1 87 ? 11.353 -15.277 -3.467 1.00 95.81 87 GLY A N 1
ATOM 664 C CA . GLY A 1 87 ? 10.256 -16.052 -2.882 1.00 95.81 87 GLY A CA 1
ATOM 665 C C . GLY A 1 87 ? 9.373 -15.265 -1.907 1.00 95.81 87 GLY A C 1
ATOM 666 O O . GLY A 1 87 ? 8.745 -15.872 -1.046 1.00 95.81 87 GLY A O 1
ATOM 667 N N . ARG A 1 88 ? 9.350 -13.930 -2.009 1.00 96.94 88 ARG A N 1
ATOM 668 C CA . ARG A 1 88 ? 8.602 -13.020 -1.118 1.00 96.94 88 ARG A CA 1
ATOM 669 C C . ARG A 1 88 ? 7.374 -12.439 -1.810 1.00 96.94 88 ARG A C 1
ATOM 671 O O . ARG A 1 88 ? 7.414 -12.219 -3.020 1.00 96.94 88 ARG A O 1
ATOM 678 N N . SER A 1 89 ? 6.315 -12.140 -1.057 1.00 97.38 89 SER A N 1
ATOM 679 C CA . SER A 1 89 ? 5.122 -11.456 -1.580 1.00 97.38 89 SER A CA 1
ATOM 680 C C . SER A 1 89 ? 5.265 -9.943 -1.460 1.00 97.38 89 SER A C 1
ATOM 682 O O . SER A 1 89 ? 4.642 -9.319 -0.600 1.00 97.38 89 SER A O 1
ATOM 684 N N . LEU A 1 90 ? 6.091 -9.345 -2.324 1.00 97.19 90 LEU A N 1
ATOM 685 C CA . LEU A 1 90 ? 6.371 -7.903 -2.320 1.00 97.19 90 LEU A CA 1
ATOM 686 C C . LEU A 1 90 ? 5.205 -7.105 -2.929 1.00 97.19 90 LEU A C 1
ATOM 688 O O . LEU A 1 90 ? 5.336 -6.499 -3.988 1.00 97.19 90 LEU A O 1
ATOM 692 N N . CYS A 1 91 ? 4.045 -7.119 -2.270 1.00 95.94 91 CYS A N 1
ATOM 693 C CA . CYS A 1 91 ? 2.782 -6.567 -2.781 1.00 95.94 91 CYS A CA 1
ATOM 694 C C . CYS A 1 91 ? 2.522 -5.108 -2.423 1.00 95.94 91 CYS A C 1
ATOM 696 O O . CYS A 1 91 ? 1.406 -4.614 -2.534 1.00 95.94 91 CYS A O 1
ATOM 698 N N . HIS A 1 92 ? 3.584 -4.407 -2.056 1.00 96.12 92 HIS A N 1
ATOM 699 C CA . HIS A 1 92 ? 3.680 -2.963 -2.146 1.00 96.12 92 HIS A CA 1
ATOM 700 C C . HIS A 1 92 ? 5.135 -2.642 -2.438 1.00 96.12 92 HIS A C 1
ATOM 702 O O . HIS A 1 92 ? 6.010 -3.144 -1.736 1.00 96.12 92 HIS A O 1
ATOM 708 N N . VAL A 1 93 ? 5.410 -1.836 -3.457 1.00 93.62 93 VAL A N 1
ATOM 709 C CA . VAL A 1 93 ? 6.770 -1.388 -3.785 1.00 93.62 93 VAL A CA 1
ATOM 710 C C . VAL A 1 93 ? 6.765 0.119 -3.949 1.00 93.62 93 VAL A C 1
ATOM 712 O O . VAL A 1 93 ? 5.874 0.681 -4.582 1.00 93.62 93 VAL A O 1
ATOM 715 N N . PHE A 1 94 ? 7.754 0.783 -3.368 1.00 91.19 94 PHE A N 1
ATOM 716 C CA . PHE A 1 94 ? 7.842 2.230 -3.368 1.00 91.19 94 PHE A CA 1
ATOM 717 C C . PHE A 1 94 ? 9.292 2.670 -3.606 1.00 91.19 94 PHE A C 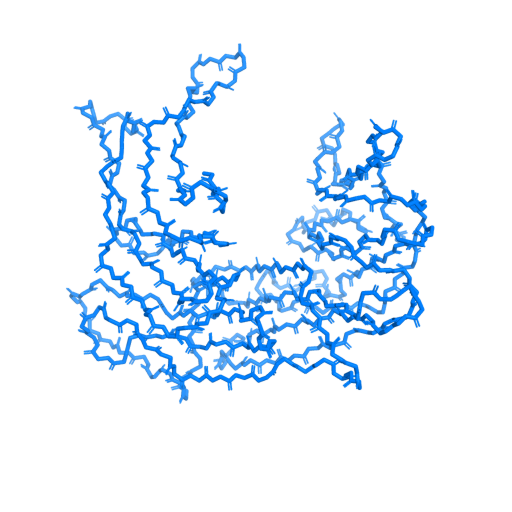1
ATOM 719 O O . PHE A 1 94 ? 10.142 2.461 -2.732 1.00 91.19 94 PHE A O 1
ATOM 726 N N . PRO A 1 95 ? 9.603 3.250 -4.782 1.00 88.25 95 PRO A N 1
ATOM 727 C CA . PRO A 1 95 ? 10.940 3.740 -5.059 1.00 88.25 95 PRO A CA 1
ATOM 728 C C . PRO A 1 95 ? 11.292 4.919 -4.144 1.00 88.25 95 PRO A C 1
ATOM 730 O O . PRO A 1 95 ? 10.459 5.762 -3.806 1.00 88.25 95 PRO A O 1
ATOM 733 N N . THR A 1 96 ? 12.542 4.954 -3.703 1.00 85.94 96 THR A N 1
ATOM 734 C CA . THR A 1 96 ? 13.039 5.845 -2.663 1.00 85.94 96 THR A CA 1
ATOM 735 C C . THR A 1 96 ? 14.566 5.989 -2.741 1.00 85.94 96 THR A C 1
ATOM 737 O O . THR A 1 96 ? 15.252 5.346 -3.527 1.00 85.94 96 THR A O 1
ATOM 740 N N . VAL A 1 97 ? 15.102 6.817 -1.854 1.00 84.50 97 VAL A N 1
ATOM 741 C CA . VAL A 1 97 ? 16.520 6.917 -1.512 1.00 84.50 97 VAL A CA 1
ATOM 742 C C . VAL A 1 97 ? 16.679 6.187 -0.188 1.00 84.50 97 VAL A C 1
ATOM 744 O O . VAL A 1 97 ? 15.960 6.494 0.764 1.00 84.50 97 VAL A O 1
ATOM 747 N N . LEU A 1 98 ? 17.558 5.195 -0.132 1.00 86.69 98 LEU A N 1
ATOM 748 C CA . LEU A 1 98 ? 17.767 4.388 1.069 1.00 86.69 98 LEU A CA 1
ATOM 749 C C . LEU A 1 98 ? 18.664 5.118 2.087 1.00 86.69 98 LEU A C 1
ATOM 751 O O . LEU A 1 98 ? 19.381 6.045 1.711 1.00 86.69 98 LEU A O 1
ATOM 755 N N . PRO A 1 99 ? 18.639 4.725 3.375 1.00 87.44 99 PRO A N 1
ATOM 756 C CA . PRO A 1 99 ? 19.621 5.206 4.343 1.00 87.44 99 PRO A CA 1
ATOM 757 C C . PRO A 1 99 ? 21.053 4.919 3.875 1.00 87.44 99 PRO A C 1
ATOM 759 O O . PRO A 1 99 ? 21.336 3.814 3.411 1.00 87.44 99 PRO A O 1
ATOM 762 N N . GLU A 1 100 ? 21.974 5.869 4.074 1.00 84.31 100 GLU A N 1
ATOM 763 C CA . GLU A 1 100 ? 23.389 5.728 3.673 1.00 84.31 100 GLU A CA 1
ATOM 764 C C . GLU A 1 100 ? 24.047 4.469 4.260 1.00 84.31 100 GLU A C 1
ATOM 766 O O . GLU A 1 100 ? 24.906 3.852 3.635 1.00 84.31 100 GLU A O 1
ATOM 771 N N . ARG A 1 101 ? 23.622 4.053 5.462 1.00 84.50 101 ARG A N 1
ATOM 772 C CA . ARG A 1 101 ? 24.107 2.823 6.112 1.00 84.50 101 ARG A CA 1
ATOM 773 C C . ARG A 1 101 ? 23.711 1.537 5.373 1.00 84.50 101 ARG A C 1
ATOM 775 O O . ARG A 1 101 ? 24.331 0.507 5.613 1.00 84.50 101 ARG A O 1
ATOM 782 N N . VAL A 1 102 ? 22.654 1.588 4.561 1.00 82.12 102 VAL A N 1
ATOM 783 C CA . VAL A 1 102 ? 22.093 0.455 3.806 1.00 82.12 102 VAL A CA 1
ATOM 784 C C . VAL A 1 102 ? 22.643 0.452 2.389 1.00 82.12 102 VAL A C 1
ATOM 786 O O . VAL A 1 102 ? 23.091 -0.581 1.905 1.00 82.12 102 VAL A O 1
ATOM 789 N N . SER A 1 103 ? 22.627 1.618 1.745 1.00 79.31 103 SER A N 1
ATOM 790 C CA . SER A 1 103 ? 23.131 1.815 0.393 1.00 79.31 103 SER A CA 1
ATOM 791 C C . SER A 1 103 ? 23.915 3.126 0.355 1.00 79.31 103 SER A C 1
ATOM 793 O O . SER A 1 103 ? 23.294 4.188 0.273 1.00 79.31 103 SER A O 1
ATOM 795 N N . PRO A 1 104 ? 25.255 3.096 0.448 1.00 61.97 104 PRO A N 1
ATOM 796 C CA . PRO A 1 104 ? 26.049 4.304 0.265 1.00 61.97 104 PRO A CA 1
ATOM 797 C C . PRO A 1 104 ? 25.830 4.839 -1.157 1.00 61.97 104 PRO A C 1
ATOM 799 O O . PRO A 1 104 ? 25.793 4.056 -2.104 1.00 61.97 104 PRO A O 1
ATOM 802 N N . GLU A 1 105 ? 25.652 6.155 -1.313 1.00 60.66 105 GLU A N 1
ATOM 803 C CA . GLU A 1 105 ? 25.450 6.767 -2.632 1.00 60.66 105 GLU A CA 1
ATOM 804 C C . GLU A 1 105 ? 26.641 6.457 -3.553 1.00 60.66 105 GLU A C 1
ATOM 806 O O . GLU A 1 105 ? 27.785 6.833 -3.273 1.00 60.66 105 GLU A O 1
ATOM 811 N N . PHE A 1 106 ? 26.372 5.779 -4.669 1.00 53.06 106 PHE A N 1
ATOM 812 C CA . PHE A 1 106 ? 27.333 5.611 -5.748 1.00 53.06 106 PHE A CA 1
ATOM 813 C C . PHE A 1 106 ? 27.157 6.766 -6.734 1.00 53.06 106 PHE A C 1
ATOM 815 O O . PHE A 1 106 ? 26.096 6.951 -7.315 1.00 53.06 106 PHE A O 1
ATOM 822 N N . VAL A 1 107 ? 28.203 7.575 -6.908 1.00 48.06 107 VAL A N 1
ATOM 823 C CA . VAL A 1 107 ? 28.233 8.647 -7.911 1.00 48.06 107 VAL A CA 1
ATOM 824 C C . VAL A 1 107 ? 28.928 8.098 -9.156 1.00 48.06 107 VAL A C 1
ATOM 826 O O . VAL A 1 107 ? 30.132 8.293 -9.316 1.00 48.06 107 VAL A O 1
ATOM 829 N N . ASN A 1 108 ? 28.201 7.394 -10.024 1.00 41.91 108 ASN A N 1
ATOM 830 C CA . ASN A 1 108 ? 28.697 7.007 -11.348 1.00 41.91 108 ASN A CA 1
ATOM 831 C C . ASN A 1 108 ? 27.722 7.480 -12.429 1.00 41.91 108 ASN A C 1
ATOM 833 O O . ASN A 1 108 ? 26.548 7.157 -12.424 1.00 41.91 108 ASN A O 1
ATOM 837 N N . GLY A 1 109 ? 28.219 8.303 -13.352 1.00 40.56 109 GLY A N 1
ATOM 838 C CA . GLY A 1 109 ? 27.388 9.145 -14.214 1.00 40.56 109 GLY A CA 1
ATOM 839 C C . GLY A 1 109 ? 26.942 8.555 -15.553 1.00 40.56 109 GLY A C 1
ATOM 840 O O . GLY A 1 109 ? 26.666 9.356 -16.437 1.00 40.56 109 GLY A O 1
ATOM 841 N N . ASP A 1 110 ? 26.906 7.230 -15.745 1.00 41.25 110 ASP A N 1
ATOM 842 C CA . ASP A 1 110 ? 26.684 6.648 -17.087 1.00 41.25 110 ASP A CA 1
ATOM 843 C C . ASP A 1 110 ? 25.783 5.389 -17.156 1.00 41.25 110 ASP A C 1
ATOM 845 O O . ASP A 1 110 ? 25.613 4.836 -18.246 1.00 41.25 110 ASP A O 1
ATOM 849 N N . LEU A 1 111 ? 25.166 4.929 -16.059 1.00 45.28 111 LEU A N 1
ATOM 850 C CA . LEU A 1 111 ? 24.259 3.769 -16.076 1.00 45.28 111 LEU A CA 1
ATOM 851 C C . LEU A 1 111 ? 22.825 4.138 -15.678 1.00 45.28 111 LEU A C 1
ATOM 853 O O . LEU A 1 111 ? 22.544 5.208 -15.146 1.00 45.28 111 LEU A O 1
ATOM 857 N N . VAL A 1 112 ? 21.885 3.268 -16.054 1.00 52.19 112 VAL A N 1
ATOM 858 C CA . VAL A 1 112 ? 20.484 3.361 -15.635 1.00 52.19 112 VAL A CA 1
ATOM 859 C C . VAL A 1 112 ? 20.445 3.096 -14.132 1.00 52.19 112 VAL A C 1
ATOM 861 O O . VAL A 1 112 ? 20.399 1.939 -13.722 1.00 52.19 112 VAL A O 1
ATOM 864 N N . ASP A 1 113 ? 20.492 4.156 -13.329 1.00 66.25 113 ASP A N 1
ATOM 865 C CA . ASP A 1 113 ? 20.399 4.049 -11.874 1.00 66.25 113 ASP A CA 1
ATOM 866 C C . ASP A 1 113 ? 19.008 3.530 -11.492 1.00 66.25 113 ASP A C 1
ATOM 868 O O . ASP A 1 113 ? 18.008 4.254 -11.522 1.00 66.25 113 ASP A O 1
ATOM 872 N N . LEU A 1 114 ? 18.929 2.241 -11.157 1.00 77.12 114 LEU A N 1
ATOM 873 C CA . LEU A 1 114 ? 17.745 1.674 -10.526 1.00 77.12 114 LEU A CA 1
ATOM 874 C C . LEU A 1 114 ? 17.598 2.317 -9.137 1.00 77.12 114 LEU A C 1
ATOM 876 O O . LEU A 1 114 ? 18.505 2.186 -8.311 1.00 77.12 114 LEU A O 1
ATOM 880 N N . PRO A 1 115 ? 16.479 3.001 -8.834 1.00 81.31 115 PRO A N 1
ATOM 881 C CA . PRO A 1 115 ? 16.323 3.661 -7.546 1.00 81.31 115 PRO A CA 1
ATOM 882 C C . PRO A 1 115 ? 16.282 2.621 -6.429 1.00 81.31 115 PRO A C 1
ATOM 884 O O . PRO A 1 115 ? 15.806 1.503 -6.634 1.00 81.31 115 PRO A O 1
ATOM 887 N N . GLY A 1 116 ? 16.693 3.003 -5.222 1.00 87.25 116 GLY A N 1
ATOM 888 C CA . GLY A 1 116 ? 16.396 2.205 -4.037 1.00 87.25 116 GLY A CA 1
ATOM 889 C C . GLY A 1 116 ? 14.888 1.980 -3.895 1.00 87.25 116 GLY A C 1
ATOM 890 O O . GLY A 1 116 ? 14.073 2.775 -4.360 1.00 87.25 116 GLY A O 1
ATOM 891 N N . VAL A 1 117 ? 14.485 0.888 -3.261 1.00 90.75 117 VAL A N 1
ATOM 892 C CA . VAL A 1 117 ? 13.078 0.501 -3.129 1.00 90.75 117 VAL A CA 1
ATOM 893 C C . VAL A 1 117 ? 12.806 0.076 -1.696 1.00 90.75 117 VAL A C 1
ATOM 895 O O . VAL A 1 117 ? 13.559 -0.699 -1.108 1.00 90.75 117 VAL A O 1
ATOM 898 N N . ILE A 1 118 ? 11.701 0.571 -1.141 1.00 94.06 118 ILE A N 1
ATOM 899 C CA . ILE A 1 118 ? 11.067 -0.025 0.032 1.00 94.06 118 ILE A CA 1
ATOM 900 C C . ILE A 1 118 ? 9.922 -0.896 -0.470 1.00 94.06 118 ILE A C 1
ATOM 902 O O . ILE A 1 118 ? 9.041 -0.413 -1.181 1.00 94.06 118 ILE A O 1
ATOM 906 N N . ALA A 1 119 ? 9.923 -2.165 -0.088 1.00 96.56 119 ALA A N 1
ATOM 907 C CA . ALA A 1 119 ? 8.833 -3.086 -0.353 1.00 96.56 119 ALA A CA 1
ATOM 908 C C . ALA A 1 119 ? 8.179 -3.562 0.949 1.00 96.56 119 ALA A C 1
ATOM 910 O O . ALA A 1 119 ? 8.827 -3.593 1.995 1.00 96.56 119 ALA A O 1
ATOM 911 N N . VAL A 1 120 ? 6.904 -3.943 0.885 1.00 98.12 120 VAL A N 1
ATOM 912 C CA . VAL A 1 120 ? 6.190 -4.591 1.993 1.00 98.12 120 VAL A CA 1
ATOM 913 C C . VAL A 1 120 ? 5.923 -6.043 1.622 1.00 98.12 120 VAL A C 1
ATOM 915 O O . VAL A 1 120 ? 5.288 -6.318 0.603 1.00 98.12 120 VAL A O 1
ATOM 918 N N . ASP A 1 121 ? 6.414 -6.960 2.451 1.00 97.88 121 ASP A N 1
ATOM 919 C CA . ASP A 1 121 ? 6.178 -8.396 2.330 1.00 97.88 121 ASP A CA 1
ATOM 920 C C . ASP A 1 121 ? 4.872 -8.775 3.040 1.00 97.88 121 ASP A C 1
ATOM 922 O O . ASP A 1 121 ? 4.764 -8.703 4.269 1.00 97.88 121 ASP A O 1
ATOM 926 N N . PHE A 1 122 ? 3.869 -9.163 2.252 1.00 97.06 122 PHE A N 1
ATOM 927 C CA . PHE A 1 122 ? 2.525 -9.474 2.744 1.00 97.06 122 PHE A CA 1
ATOM 928 C C . PHE A 1 122 ? 2.441 -10.809 3.492 1.00 97.06 122 PHE A C 1
ATOM 930 O O . PHE A 1 122 ? 1.482 -11.013 4.237 1.00 97.06 122 PHE A O 1
ATOM 937 N N . ASP A 1 123 ? 3.419 -11.703 3.318 1.00 95.12 123 ASP A N 1
ATOM 938 C CA . ASP A 1 123 ? 3.406 -13.013 3.974 1.00 95.12 123 ASP A CA 1
ATOM 939 C C . ASP A 1 123 ? 4.082 -12.970 5.346 1.00 95.12 123 ASP A C 1
ATOM 941 O O . ASP A 1 123 ? 3.649 -13.652 6.278 1.00 95.12 123 ASP A O 1
ATOM 945 N N . THR A 1 124 ? 5.141 -12.168 5.481 1.00 95.31 124 THR A N 1
ATOM 946 C CA . THR A 1 124 ? 5.959 -12.112 6.702 1.00 95.31 124 THR A CA 1
ATOM 947 C C . THR A 1 124 ? 5.743 -10.855 7.543 1.00 95.31 124 THR A C 1
ATOM 949 O O . THR A 1 124 ? 6.250 -10.801 8.662 1.00 95.31 124 THR A O 1
ATOM 952 N N . ASN A 1 125 ? 4.962 -9.877 7.064 1.00 96.38 125 ASN A N 1
ATOM 953 C CA . ASN A 1 125 ? 4.818 -8.551 7.679 1.00 96.38 125 ASN A CA 1
ATOM 954 C C . ASN A 1 125 ? 6.183 -7.877 7.903 1.00 96.38 125 ASN A C 1
ATOM 956 O O . ASN A 1 125 ? 6.510 -7.419 9.003 1.00 96.38 125 ASN A O 1
ATOM 960 N N . GLU A 1 126 ? 6.994 -7.831 6.851 1.00 97.94 126 GLU A N 1
ATOM 961 C CA . GLU A 1 126 ? 8.322 -7.223 6.873 1.00 97.94 126 GLU A CA 1
ATOM 962 C C . GLU A 1 126 ? 8.415 -6.084 5.856 1.00 97.94 126 GLU A C 1
ATOM 964 O O . GLU A 1 126 ? 7.818 -6.119 4.780 1.00 97.94 126 GLU A O 1
ATOM 969 N N . ILE A 1 127 ? 9.205 -5.073 6.194 1.00 97.75 127 ILE A N 1
ATOM 970 C CA . ILE A 1 127 ? 9.662 -4.038 5.274 1.00 97.75 127 ILE A CA 1
ATOM 971 C C . ILE A 1 127 ? 10.984 -4.528 4.684 1.00 97.75 127 ILE A C 1
ATOM 973 O O . ILE A 1 127 ? 11.913 -4.858 5.420 1.00 97.75 127 ILE A O 1
ATOM 977 N N . VAL A 1 128 ? 11.082 -4.569 3.362 1.00 97.94 128 VAL A N 1
ATOM 978 C CA . VAL A 1 128 ? 12.256 -5.064 2.640 1.00 97.94 128 VAL A CA 1
ATOM 979 C C . VAL A 1 128 ? 12.902 -3.898 1.902 1.00 97.94 128 VAL A C 1
ATOM 981 O O . VAL A 1 128 ? 12.262 -3.258 1.069 1.00 97.94 128 VAL A O 1
ATOM 984 N N . LEU A 1 129 ? 14.162 -3.606 2.217 1.00 95.69 129 LEU A N 1
ATOM 985 C CA . LEU A 1 129 ? 14.957 -2.589 1.534 1.00 95.69 129 LEU A CA 1
ATOM 986 C C . LEU A 1 129 ? 15.742 -3.249 0.408 1.00 95.69 129 LEU A C 1
ATOM 988 O O . LEU A 1 129 ? 16.465 -4.219 0.638 1.00 95.69 129 LEU A O 1
ATOM 992 N N . ILE A 1 130 ? 15.577 -2.732 -0.802 1.00 93.88 130 ILE A N 1
ATOM 993 C CA . ILE A 1 130 ? 16.088 -3.329 -2.034 1.00 93.88 130 ILE A CA 1
ATOM 994 C C . ILE A 1 130 ? 16.843 -2.255 -2.813 1.00 93.88 130 ILE A C 1
ATOM 996 O O . ILE A 1 130 ? 16.362 -1.131 -2.941 1.00 93.88 130 ILE A O 1
ATOM 1000 N N . GLY A 1 131 ? 18.016 -2.580 -3.338 1.00 89.69 131 GLY A N 1
ATOM 1001 C CA . GLY A 1 131 ? 18.828 -1.651 -4.124 1.00 89.69 131 GLY A CA 1
ATOM 1002 C C . GLY A 1 131 ? 19.844 -2.389 -4.985 1.00 89.69 131 GLY A C 1
ATOM 1003 O O . GLY A 1 131 ? 19.945 -3.610 -4.897 1.00 89.69 131 GLY A O 1
ATOM 1004 N N . ASP A 1 132 ? 20.561 -1.654 -5.828 1.00 84.31 132 ASP A N 1
ATOM 1005 C CA . ASP A 1 132 ? 21.719 -2.162 -6.567 1.00 84.31 132 ASP A CA 1
ATOM 1006 C C . ASP A 1 13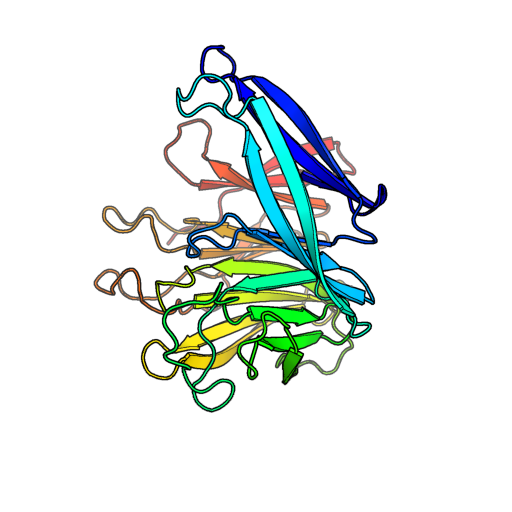2 ? 22.994 -1.613 -5.915 1.00 84.31 132 ASP A C 1
ATOM 1008 O O . ASP A 1 132 ? 23.238 -0.409 -5.928 1.00 84.31 132 ASP A O 1
ATOM 1012 N N . THR A 1 133 ? 23.799 -2.488 -5.310 1.00 74.38 133 THR A N 1
ATOM 1013 C CA . THR A 1 133 ? 25.078 -2.104 -4.679 1.00 74.38 133 THR A CA 1
ATOM 1014 C C . THR A 1 133 ? 26.281 -2.300 -5.595 1.00 74.38 133 THR A C 1
ATOM 1016 O O . THR A 1 133 ? 27.408 -1.955 -5.232 1.00 74.38 133 THR A O 1
ATOM 1019 N N . THR A 1 134 ? 26.063 -2.898 -6.764 1.00 71.06 134 THR A N 1
ATOM 1020 C CA . THR A 1 134 ? 27.118 -3.344 -7.676 1.00 71.06 134 THR A CA 1
ATOM 1021 C C . THR A 1 134 ? 27.184 -2.542 -8.968 1.00 71.06 134 THR A C 1
ATOM 1023 O O . THR A 1 134 ? 28.108 -2.778 -9.750 1.00 71.06 134 THR A O 1
ATOM 1026 N N . ASP A 1 135 ? 26.257 -1.596 -9.162 1.00 69.44 135 ASP A N 1
ATOM 1027 C CA . ASP A 1 135 ? 26.178 -0.702 -10.325 1.00 69.44 135 ASP A CA 1
ATOM 1028 C C . ASP A 1 135 ? 26.139 -1.506 -11.639 1.00 69.44 135 ASP A C 1
ATOM 1030 O O . ASP A 1 135 ? 26.842 -1.235 -12.613 1.00 69.44 135 ASP A O 1
ATOM 1034 N N . ASN A 1 136 ? 25.383 -2.608 -11.630 1.00 72.38 136 ASN A N 1
ATOM 1035 C CA . ASN A 1 136 ? 25.246 -3.518 -12.770 1.00 72.38 136 ASN A CA 1
ATOM 1036 C C . ASN A 1 136 ? 23.793 -3.645 -13.257 1.00 72.38 136 ASN A C 1
ATOM 1038 O O . ASN A 1 136 ? 23.524 -4.436 -14.166 1.00 72.38 136 ASN A O 1
ATOM 1042 N N . GLY A 1 137 ? 22.875 -2.876 -12.670 1.00 74.44 137 GLY A N 1
ATOM 1043 C CA . GLY A 1 137 ? 21.445 -2.912 -12.935 1.00 74.44 137 GLY A CA 1
ATOM 1044 C C . GLY A 1 137 ? 20.730 -4.107 -12.301 1.00 74.44 137 GLY A C 1
ATOM 1045 O O . GLY A 1 137 ? 19.698 -4.526 -12.827 1.00 74.44 137 GLY A O 1
ATOM 1046 N N . ALA A 1 138 ? 21.262 -4.691 -11.222 1.00 82.75 138 ALA A N 1
ATOM 1047 C CA . ALA A 1 138 ? 20.658 -5.834 -10.539 1.00 82.75 138 ALA A CA 1
ATOM 1048 C C . ALA A 1 138 ? 20.254 -5.489 -9.104 1.00 82.75 138 ALA A C 1
ATOM 1050 O O . ALA A 1 138 ? 21.091 -5.200 -8.252 1.00 82.75 138 ALA A O 1
ATOM 1051 N N . TYR A 1 139 ? 18.955 -5.590 -8.821 1.00 89.31 139 TYR A N 1
ATOM 1052 C CA . TYR A 1 139 ? 18.455 -5.455 -7.459 1.00 89.31 139 TYR A CA 1
ATOM 1053 C C . TYR A 1 139 ? 18.877 -6.625 -6.569 1.00 89.31 139 TYR A C 1
ATOM 1055 O O . TYR A 1 139 ? 18.866 -7.782 -6.975 1.00 89.31 139 TYR A O 1
ATOM 1063 N N . GLU A 1 140 ? 19.124 -6.335 -5.300 1.00 92.50 140 GLU A N 1
ATOM 1064 C CA . GLU A 1 140 ? 19.246 -7.328 -4.241 1.00 92.50 140 GLU A CA 1
ATOM 1065 C C . GLU A 1 140 ? 18.568 -6.841 -2.955 1.00 92.50 140 GLU A C 1
ATOM 1067 O O . GLU A 1 140 ? 18.317 -5.649 -2.767 1.00 92.50 140 GLU A O 1
ATOM 1072 N N . VAL A 1 141 ? 18.246 -7.776 -2.059 1.00 95.31 141 VAL A N 1
ATOM 1073 C CA . VAL A 1 141 ? 17.723 -7.442 -0.728 1.00 95.31 141 VAL A CA 1
ATOM 1074 C C . VAL A 1 141 ? 18.883 -7.001 0.158 1.00 95.31 141 VAL A C 1
ATOM 1076 O O . VAL A 1 141 ? 19.784 -7.790 0.435 1.00 95.31 141 VAL A O 1
ATOM 1079 N N . LEU A 1 142 ? 18.822 -5.763 0.638 1.00 95.00 142 LEU A N 1
ATOM 1080 C CA . LEU A 1 142 ? 19.866 -5.139 1.452 1.00 95.00 142 LEU A CA 1
ATOM 1081 C C . LEU A 1 142 ? 19.581 -5.260 2.945 1.00 95.00 142 LEU A C 1
ATOM 1083 O O . LEU A 1 142 ? 20.473 -5.552 3.739 1.00 95.00 142 LEU A O 1
ATOM 1087 N N . GLU A 1 143 ? 18.327 -5.049 3.335 1.00 96.25 143 GLU A N 1
ATOM 1088 C CA . GLU A 1 143 ? 17.903 -5.113 4.730 1.00 96.25 143 GLU A CA 1
ATOM 1089 C C . GLU A 1 143 ? 16.444 -5.556 4.824 1.00 96.25 143 GLU A C 1
ATOM 1091 O O . GLU A 1 143 ? 15.632 -5.291 3.938 1.00 96.25 143 GLU A O 1
ATOM 1096 N N . VAL A 1 144 ? 16.111 -6.227 5.923 1.00 97.62 144 VAL A N 1
ATOM 1097 C CA . VAL A 1 144 ? 14.744 -6.618 6.264 1.00 97.62 144 VAL A CA 1
ATOM 1098 C C . VAL A 1 144 ? 14.443 -6.096 7.662 1.00 97.62 144 VAL A C 1
ATOM 1100 O O . VAL A 1 144 ? 15.170 -6.393 8.611 1.00 97.62 144 VAL A O 1
ATOM 1103 N N . ILE A 1 145 ? 13.381 -5.307 7.781 1.00 97.69 145 ILE A N 1
ATOM 1104 C CA . ILE A 1 145 ? 12.954 -4.655 9.017 1.00 97.69 145 ILE A CA 1
ATOM 1105 C C . ILE A 1 145 ? 11.563 -5.197 9.373 1.00 97.69 145 ILE A C 1
ATOM 1107 O O . ILE A 1 145 ? 10.627 -5.004 8.597 1.00 97.69 145 ILE A O 1
ATOM 1111 N N . PRO A 1 146 ? 11.379 -5.852 10.531 1.00 97.31 146 PRO A N 1
ATOM 1112 C CA . PRO A 1 146 ? 10.053 -6.276 10.970 1.00 97.31 146 PRO A CA 1
ATOM 1113 C C . PRO A 1 146 ? 9.103 -5.082 11.130 1.00 97.31 146 PRO A C 1
ATOM 1115 O O . PRO A 1 146 ? 9.497 -4.031 11.648 1.00 97.31 146 PRO A O 1
ATOM 1118 N N . ILE A 1 147 ? 7.842 -5.248 10.727 1.00 97.62 147 ILE A N 1
ATOM 1119 C CA . ILE A 1 147 ? 6.799 -4.258 11.015 1.00 97.62 147 ILE A CA 1
ATOM 1120 C C . ILE A 1 147 ? 6.497 -4.303 12.519 1.00 97.62 147 ILE A C 1
ATOM 1122 O O . ILE A 1 147 ? 6.140 -5.356 13.055 1.00 97.62 147 ILE A O 1
ATOM 1126 N N . ASP A 1 148 ? 6.622 -3.166 13.209 1.00 96.75 148 ASP A N 1
ATOM 1127 C CA . ASP A 1 148 ? 6.320 -3.064 14.641 1.00 96.75 148 ASP A CA 1
ATOM 1128 C C . ASP A 1 148 ? 4.806 -3.034 14.872 1.00 96.75 148 ASP A C 1
ATOM 1130 O O . ASP A 1 148 ? 4.180 -1.996 15.081 1.00 96.75 148 ASP A O 1
ATOM 1134 N N . THR A 1 149 ? 4.186 -4.209 14.818 1.00 94.50 149 THR A N 1
ATOM 1135 C CA . THR A 1 149 ? 2.737 -4.342 15.006 1.00 94.50 149 THR A CA 1
ATOM 1136 C C . THR A 1 149 ? 2.293 -4.093 16.446 1.00 94.50 149 THR A C 1
ATOM 1138 O O . THR A 1 149 ? 1.106 -3.859 16.676 1.00 94.50 149 THR A O 1
ATOM 1141 N N . GLN A 1 150 ? 3.200 -4.181 17.430 1.00 94.81 150 GLN A N 1
ATOM 1142 C CA . GLN A 1 150 ? 2.859 -4.179 18.860 1.00 94.81 150 GLN A CA 1
ATOM 1143 C C . GLN A 1 150 ? 1.672 -5.114 19.170 1.00 94.81 150 GLN A C 1
ATOM 1145 O O . GLN A 1 150 ? 0.763 -4.778 19.936 1.00 94.81 150 GLN A O 1
ATOM 1150 N N . SER A 1 151 ? 1.624 -6.258 18.484 1.00 92.44 151 SER A N 1
ATOM 1151 C CA . SER A 1 151 ? 0.541 -7.231 18.566 1.00 92.44 151 SER A CA 1
ATOM 1152 C C . SER A 1 151 ? 1.032 -8.541 19.158 1.00 92.44 151 SER A C 1
ATOM 1154 O O . SER A 1 151 ? 2.191 -8.926 18.994 1.00 92.44 151 SER A O 1
ATOM 1156 N N . THR A 1 152 ? 0.135 -9.224 19.863 1.00 88.62 152 THR A N 1
ATOM 1157 C CA . THR A 1 152 ? 0.372 -10.596 20.328 1.00 88.62 152 THR A CA 1
ATOM 1158 C C . THR A 1 152 ? -0.250 -11.646 19.409 1.00 88.62 152 THR A C 1
ATOM 1160 O O . THR A 1 152 ? 0.008 -12.840 19.575 1.00 88.62 152 THR A O 1
ATOM 1163 N N . GLU A 1 153 ? -1.037 -11.209 18.424 1.00 90.00 153 GLU A N 1
ATOM 1164 C CA . GLU A 1 153 ? -1.766 -12.059 17.492 1.00 90.00 153 GLU A CA 1
ATOM 1165 C C . GLU A 1 153 ? -1.093 -12.073 16.109 1.00 90.00 153 GLU A C 1
ATOM 1167 O O . GLU A 1 153 ? -0.419 -11.115 15.723 1.00 90.00 153 GLU A O 1
ATOM 1172 N N . PRO A 1 154 ? -1.265 -13.146 15.316 1.00 92.19 154 PRO A N 1
ATOM 1173 C CA . PRO A 1 154 ? -0.903 -13.123 13.907 1.00 92.19 154 PRO A CA 1
ATOM 1174 C C . PRO A 1 154 ? -1.727 -12.070 13.159 1.00 92.19 154 PRO A C 1
ATOM 1176 O O . PRO A 1 154 ? -2.951 -12.169 13.070 1.00 92.19 154 PRO A O 1
ATOM 1179 N N . MET A 1 155 ? -1.040 -11.085 12.592 1.00 96.31 155 MET A N 1
ATOM 1180 C CA . MET A 1 155 ? -1.651 -9.998 11.834 1.00 96.31 155 MET A CA 1
ATOM 1181 C C . MET A 1 155 ? -1.530 -10.258 10.332 1.00 96.31 155 MET A C 1
ATOM 1183 O O . MET A 1 155 ? -0.537 -10.817 9.872 1.00 96.31 155 MET A O 1
ATOM 1187 N N . LYS A 1 156 ? -2.528 -9.834 9.560 1.00 97.31 156 LYS A N 1
ATOM 1188 C CA . LYS A 1 156 ? -2.506 -9.828 8.094 1.00 97.31 156 LYS A CA 1
ATOM 1189 C C . LYS A 1 156 ? -2.582 -8.401 7.592 1.00 97.31 156 LYS A C 1
ATOM 1191 O O . LYS A 1 156 ? -3.386 -7.628 8.110 1.00 97.31 156 LYS A O 1
ATOM 1196 N N . ILE A 1 157 ? -1.799 -8.078 6.572 1.00 98.12 157 ILE A N 1
ATOM 1197 C CA . ILE A 1 157 ? -1.926 -6.808 5.859 1.00 98.12 157 ILE A CA 1
ATOM 1198 C C . ILE A 1 157 ? -3.231 -6.823 5.053 1.00 98.12 157 ILE A C 1
ATOM 1200 O O . ILE A 1 157 ? -3.509 -7.769 4.317 1.00 98.12 157 ILE A O 1
ATOM 1204 N N . VAL A 1 158 ? -4.041 -5.785 5.239 1.00 97.06 158 VAL A N 1
ATOM 1205 C CA . VAL A 1 158 ? -5.290 -5.542 4.504 1.00 97.06 158 VAL A CA 1
ATOM 1206 C C . VAL A 1 158 ? -5.021 -4.642 3.313 1.00 97.06 158 VAL A C 1
ATOM 1208 O O . VAL A 1 158 ? -5.474 -4.930 2.211 1.00 97.06 158 VAL A O 1
ATOM 1211 N N . ASP A 1 159 ? -4.296 -3.554 3.555 1.00 96.69 159 ASP A N 1
ATOM 1212 C CA . ASP A 1 159 ? -4.071 -2.505 2.575 1.00 96.69 159 ASP A CA 1
ATOM 1213 C C . ASP A 1 159 ? -2.784 -1.746 2.906 1.00 96.69 159 ASP A C 1
ATOM 1215 O O . ASP A 1 159 ? -2.369 -1.672 4.071 1.00 96.69 159 ASP A O 1
ATOM 1219 N N . VAL A 1 160 ? -2.152 -1.191 1.878 1.00 96.62 160 VAL A N 1
ATOM 1220 C CA . VAL A 1 160 ? -0.930 -0.402 1.999 1.00 96.62 160 VAL A CA 1
ATOM 1221 C C . VAL A 1 160 ? -1.028 0.803 1.085 1.00 96.62 160 VAL A C 1
ATOM 1223 O O . VAL A 1 160 ? -1.340 0.706 -0.097 1.00 96.62 160 VAL A O 1
ATOM 1226 N N . PHE A 1 161 ? -0.701 1.960 1.638 1.00 91.06 161 PHE A N 1
ATOM 1227 C CA . PHE A 1 161 ? -0.617 3.201 0.894 1.00 91.06 161 PHE A CA 1
ATOM 1228 C C . PHE A 1 161 ? 0.759 3.822 1.098 1.00 91.06 161 PHE A C 1
ATOM 1230 O O . PHE A 1 161 ? 1.286 3.816 2.205 1.00 91.06 161 PHE A O 1
ATOM 1237 N N . SER A 1 162 ? 1.330 4.424 0.059 1.00 90.19 162 SER A N 1
ATOM 1238 C CA . SER A 1 162 ? 2.577 5.185 0.170 1.00 90.19 162 SER A CA 1
ATOM 1239 C C . SER A 1 162 ? 2.457 6.544 -0.486 1.00 90.19 162 SER A C 1
ATOM 1241 O O . SER A 1 162 ? 1.827 6.681 -1.536 1.00 90.19 162 SER A O 1
ATOM 1243 N N . ARG A 1 163 ? 3.130 7.540 0.091 1.00 85.75 163 ARG A N 1
ATOM 1244 C CA . ARG A 1 163 ? 3.207 8.883 -0.477 1.00 85.75 163 ARG A CA 1
ATOM 1245 C C . ARG A 1 163 ? 4.604 9.472 -0.370 1.00 85.75 163 ARG A C 1
ATOM 1247 O O . ARG A 1 163 ? 5.341 9.241 0.586 1.00 85.75 163 ARG A O 1
ATOM 1254 N N . GLY A 1 164 ? 4.911 10.288 -1.369 1.00 77.00 164 GLY A N 1
ATOM 1255 C CA . GLY A 1 164 ? 6.171 10.989 -1.560 1.00 77.00 164 GLY A CA 1
ATOM 1256 C C . GLY A 1 164 ? 6.650 10.788 -2.994 1.00 77.00 164 GLY A C 1
ATOM 1257 O O . GLY A 1 164 ? 5.955 10.176 -3.803 1.00 77.00 164 GLY A O 1
ATOM 1258 N N . ASN A 1 165 ? 7.824 11.314 -3.316 1.00 67.25 165 ASN A N 1
ATOM 1259 C CA . ASN A 1 165 ? 8.457 11.120 -4.620 1.00 67.25 165 ASN A CA 1
ATOM 1260 C C . ASN A 1 165 ? 9.922 10.698 -4.389 1.00 67.25 165 ASN A C 1
ATOM 1262 O O . ASN A 1 165 ? 10.532 11.213 -3.449 1.00 67.25 165 ASN A O 1
ATOM 1266 N N . PRO A 1 166 ? 10.512 9.799 -5.197 1.00 62.69 166 PRO A N 1
ATOM 1267 C CA . PRO A 1 166 ? 11.948 9.486 -5.179 1.00 62.69 166 PRO A CA 1
ATOM 1268 C C . PRO A 1 166 ? 12.915 10.690 -5.143 1.00 62.69 166 PRO A C 1
ATOM 1270 O O . PRO A 1 166 ? 14.000 10.565 -4.576 1.00 62.69 166 PRO A O 1
ATOM 1273 N N . SER A 1 167 ? 12.504 11.874 -5.601 1.00 62.12 167 SER A N 1
ATOM 1274 C CA . SER A 1 167 ? 13.294 13.117 -5.524 1.00 62.12 167 SER A CA 1
ATOM 1275 C C . SER A 1 167 ? 12.882 14.054 -4.369 1.00 62.12 167 SER A C 1
ATOM 1277 O O . SER A 1 167 ? 13.572 15.032 -4.092 1.00 62.12 167 SER A O 1
ATOM 1279 N N . LEU A 1 168 ? 11.773 13.777 -3.661 1.00 63.22 168 LEU A N 1
ATOM 1280 C CA . LEU A 1 168 ? 11.266 14.579 -2.535 1.00 63.22 168 LEU A CA 1
ATOM 1281 C C . LEU A 1 168 ? 11.114 13.721 -1.268 1.00 63.22 168 LEU A C 1
ATOM 1283 O O . LEU A 1 168 ? 10.279 12.819 -1.198 1.00 63.22 168 LEU A O 1
ATOM 1287 N N . VAL A 1 169 ? 11.923 14.020 -0.253 1.00 66.88 169 VAL A N 1
ATOM 1288 C CA . VAL A 1 169 ? 11.785 13.487 1.116 1.00 66.88 169 VAL A CA 1
ATOM 1289 C C . VAL A 1 169 ? 11.066 14.570 1.916 1.00 66.88 169 VAL A C 1
ATOM 1291 O O . VAL A 1 169 ? 11.339 15.751 1.668 1.00 66.88 169 VAL A O 1
ATOM 1294 N N . PRO A 1 170 ? 10.109 14.215 2.790 1.00 68.31 170 PRO A N 1
ATOM 1295 C CA . PRO A 1 170 ? 9.859 12.937 3.424 1.00 68.31 170 PRO A CA 1
ATOM 1296 C C . PRO A 1 170 ? 8.821 12.107 2.713 1.00 68.31 170 PRO A C 1
ATOM 1298 O O . PRO A 1 170 ? 7.966 12.588 1.971 1.00 68.31 170 PRO A O 1
ATOM 1301 N N . ARG A 1 171 ? 8.938 10.815 2.989 1.00 85.56 171 ARG A N 1
ATOM 1302 C CA . ARG A 1 171 ? 8.099 9.754 2.463 1.00 85.56 171 ARG A CA 1
ATOM 1303 C C . ARG A 1 171 ? 7.507 8.999 3.625 1.00 85.56 171 ARG A C 1
ATOM 1305 O O . ARG A 1 171 ? 8.137 8.888 4.679 1.00 85.56 171 ARG A O 1
ATOM 1312 N N . TYR A 1 172 ? 6.332 8.445 3.401 1.00 90.88 172 TYR A N 1
ATOM 1313 C CA . TYR A 1 172 ? 5.752 7.526 4.354 1.00 90.88 172 TYR A CA 1
ATOM 1314 C C . TYR A 1 172 ? 4.943 6.442 3.654 1.00 90.88 172 TYR A C 1
ATOM 1316 O O . TYR A 1 172 ? 4.445 6.626 2.540 1.00 90.88 172 TYR A O 1
ATOM 1324 N N . ILE A 1 173 ? 4.828 5.313 4.339 1.00 94.56 173 ILE A N 1
ATOM 1325 C CA . ILE A 1 173 ? 4.018 4.163 3.969 1.00 94.56 173 ILE A CA 1
ATOM 1326 C C . ILE A 1 173 ? 3.098 3.886 5.154 1.00 94.56 173 ILE A C 1
ATOM 1328 O O . ILE A 1 173 ? 3.562 3.757 6.280 1.00 94.56 173 ILE A O 1
ATOM 1332 N N . ALA A 1 174 ? 1.798 3.829 4.917 1.00 96.88 174 ALA A N 1
ATOM 1333 C CA . ALA A 1 174 ? 0.803 3.452 5.903 1.00 96.88 174 ALA A CA 1
ATOM 1334 C C . ALA A 1 174 ? 0.346 2.021 5.603 1.00 96.88 174 ALA A C 1
ATOM 1336 O O . ALA A 1 174 ? -0.087 1.727 4.491 1.00 96.88 174 ALA A O 1
ATOM 1337 N N . ILE A 1 175 ? 0.480 1.138 6.588 1.00 98.31 175 ILE A N 1
ATOM 1338 C CA . ILE A 1 175 ? 0.216 -0.297 6.480 1.00 98.31 175 ILE A CA 1
ATOM 1339 C C . ILE A 1 175 ? -0.929 -0.628 7.432 1.00 98.31 175 ILE A C 1
ATOM 1341 O O . ILE A 1 175 ? -0.797 -0.483 8.649 1.00 98.31 175 ILE A O 1
ATOM 1345 N N . LEU A 1 176 ? -2.060 -1.061 6.885 1.00 98.56 176 LEU A N 1
ATOM 1346 C CA . LEU A 1 176 ? -3.237 -1.457 7.649 1.00 98.56 176 LEU A CA 1
ATOM 1347 C C . LEU A 1 176 ? -3.197 -2.962 7.898 1.00 98.56 176 LEU A C 1
ATOM 1349 O O . LEU A 1 176 ? -3.165 -3.746 6.951 1.00 98.56 176 LEU A O 1
ATOM 1353 N N . LEU A 1 177 ? -3.220 -3.372 9.166 1.00 98.38 177 LEU A N 1
ATOM 1354 C CA . LEU A 1 177 ? -3.174 -4.774 9.566 1.00 98.38 177 LEU A CA 1
ATOM 1355 C C . LEU A 1 177 ? -4.376 -5.185 10.422 1.00 98.38 177 LEU A C 1
ATOM 1357 O O . LEU A 1 177 ? -4.912 -4.410 11.217 1.00 98.38 177 LEU A O 1
ATOM 1361 N N . THR A 1 178 ? -4.756 -6.458 10.322 1.00 98.00 178 THR A N 1
ATOM 1362 C CA . THR A 1 178 ? -5.849 -7.051 11.098 1.00 98.00 178 THR A CA 1
ATOM 1363 C C . THR A 1 178 ? -5.574 -8.488 11.536 1.00 98.00 178 THR A C 1
ATOM 1365 O O . THR A 1 178 ? -5.007 -9.275 10.786 1.00 98.00 178 THR A O 1
ATOM 1368 N N . SER A 1 179 ? -6.090 -8.860 12.708 1.00 97.12 179 SER A N 1
ATOM 1369 C CA . SER A 1 179 ? -6.286 -10.257 13.131 1.00 97.12 179 SER A CA 1
ATOM 1370 C C . SER A 1 179 ? -7.405 -10.993 12.368 1.00 97.12 179 SER A C 1
ATOM 1372 O O . SER A 1 179 ? -7.484 -12.221 12.388 1.00 97.12 179 SER A O 1
ATOM 1374 N N . GLY A 1 180 ? -8.296 -10.262 11.687 1.00 96.62 180 GLY A N 1
ATOM 1375 C CA . GLY A 1 180 ? -9.481 -10.784 11.000 1.00 96.62 180 GLY A CA 1
ATOM 1376 C C . GLY A 1 180 ? -10.684 -11.066 11.909 1.00 96.62 180 GLY A C 1
ATOM 1377 O O . GLY A 1 180 ? -11.699 -11.564 11.427 1.00 96.62 180 GLY A O 1
ATOM 1378 N N . ILE A 1 181 ? -10.596 -10.759 13.206 1.00 96.81 181 ILE A N 1
ATOM 1379 C CA . ILE A 1 181 ? -11.658 -10.993 14.194 1.00 96.81 181 ILE A CA 1
ATOM 1380 C C . ILE A 1 181 ? -12.292 -9.653 14.569 1.00 96.81 181 ILE A C 1
ATOM 1382 O O . ILE A 1 181 ? -11.569 -8.684 14.759 1.00 96.81 181 ILE A O 1
ATOM 1386 N N . HIS A 1 182 ? -13.626 -9.592 14.694 1.00 96.06 182 HIS A N 1
ATOM 1387 C CA . HIS A 1 182 ? -14.341 -8.350 15.024 1.00 96.06 182 HIS A CA 1
ATOM 1388 C C . HIS A 1 182 ? -13.799 -7.678 16.290 1.00 96.06 182 HIS A C 1
ATOM 1390 O O . HIS A 1 182 ? -13.392 -6.530 16.225 1.00 96.06 182 HIS A O 1
ATOM 1396 N N . ASP A 1 183 ? -13.738 -8.404 17.406 1.00 95.88 183 ASP A N 1
ATOM 1397 C CA . ASP A 1 183 ? -13.184 -7.914 18.677 1.00 95.88 183 ASP A CA 1
ATOM 1398 C C . ASP A 1 183 ? -11.683 -8.229 18.827 1.00 95.88 183 ASP A C 1
ATOM 1400 O O . ASP A 1 183 ? -11.176 -8.342 19.943 1.00 95.88 183 ASP A O 1
ATOM 1404 N N . GLY A 1 184 ? -10.979 -8.450 17.713 1.00 95.56 184 GLY A N 1
ATOM 1405 C CA . GLY A 1 184 ? -9.558 -8.789 17.704 1.00 95.56 184 GLY A CA 1
ATOM 1406 C C . GLY A 1 184 ? -8.646 -7.570 17.624 1.00 95.56 184 GLY A C 1
ATOM 1407 O O . GLY A 1 184 ? -9.082 -6.417 17.678 1.00 95.56 184 GLY A O 1
ATOM 1408 N N . GLU A 1 185 ? -7.348 -7.830 17.470 1.00 97.00 185 GLU A N 1
ATOM 1409 C CA . GLU A 1 185 ? -6.358 -6.767 17.325 1.00 97.00 185 GLU A CA 1
ATOM 1410 C C . GLU A 1 185 ? -6.316 -6.206 15.887 1.00 97.00 185 GLU A C 1
ATOM 1412 O O . GLU A 1 185 ? -6.227 -6.949 14.903 1.00 97.00 185 GLU A O 1
ATOM 1417 N N . HIS A 1 186 ? -6.353 -4.876 15.761 1.00 97.69 186 HIS A N 1
ATOM 1418 C CA . HIS A 1 186 ? -6.186 -4.143 14.501 1.00 97.69 186 HIS A CA 1
ATOM 1419 C C . HIS A 1 186 ? -5.113 -3.067 14.655 1.00 97.69 186 HIS A C 1
ATOM 1421 O O . HIS A 1 186 ? -4.937 -2.520 15.752 1.00 97.69 186 HIS A O 1
ATOM 1427 N N . ARG A 1 187 ? -4.354 -2.802 13.587 1.00 97.81 187 ARG A N 1
ATOM 1428 C CA . ARG A 1 187 ? -3.224 -1.869 13.614 1.00 97.81 187 ARG A CA 1
ATOM 1429 C C . ARG A 1 187 ? -3.153 -1.031 12.352 1.00 97.81 187 ARG A C 1
ATOM 1431 O O . ARG A 1 187 ? -3.411 -1.523 11.260 1.00 97.81 187 ARG A O 1
ATOM 1438 N N . LEU A 1 188 ? -2.718 0.209 12.514 1.00 98.19 188 LEU A N 1
ATOM 1439 C CA . LEU A 1 188 ? -2.215 1.038 11.428 1.00 98.19 188 LEU A CA 1
ATOM 1440 C C . LEU A 1 188 ? -0.770 1.379 11.773 1.00 98.19 188 LEU A C 1
ATOM 1442 O O . LEU A 1 188 ? -0.526 2.016 12.797 1.00 98.19 188 LEU A O 1
ATOM 1446 N N . VAL A 1 189 ? 0.171 0.931 10.950 1.00 98.00 189 VAL A N 1
ATOM 1447 C CA . VAL A 1 189 ? 1.595 1.227 11.122 1.00 98.00 189 VAL A CA 1
ATOM 1448 C C . VAL A 1 189 ? 2.009 2.238 10.066 1.00 98.00 189 VAL A C 1
ATOM 1450 O O . VAL A 1 189 ? 1.906 1.972 8.869 1.00 98.00 189 VAL A O 1
ATOM 1453 N N . VAL A 1 190 ? 2.470 3.404 10.505 1.00 96.50 190 VAL A N 1
ATOM 1454 C CA . VAL A 1 190 ? 3.004 4.458 9.645 1.00 96.50 190 VAL A CA 1
ATOM 1455 C C . VAL A 1 190 ? 4.522 4.376 9.676 1.00 96.50 190 VAL A C 1
ATOM 1457 O O . VAL A 1 190 ? 5.171 4.722 10.661 1.00 96.50 190 VAL A O 1
ATOM 1460 N N . VAL A 1 191 ? 5.090 3.914 8.572 1.00 95.81 191 VAL A N 1
ATOM 1461 C CA . VAL A 1 191 ? 6.525 3.865 8.319 1.00 95.81 191 VAL A CA 1
ATOM 1462 C C . VAL A 1 191 ? 6.934 5.192 7.699 1.00 95.81 191 VAL A C 1
ATOM 1464 O O . VAL A 1 191 ? 6.448 5.541 6.628 1.00 95.81 191 VAL A O 1
ATOM 1467 N N . SER A 1 192 ? 7.826 5.931 8.344 1.00 93.00 192 SER A N 1
ATOM 1468 C CA . SER A 1 192 ? 8.277 7.246 7.887 1.00 93.00 192 SER A CA 1
ATOM 1469 C C . SER A 1 192 ? 9.763 7.253 7.582 1.00 93.00 192 SER A C 1
ATOM 1471 O O . SER A 1 192 ? 10.546 6.586 8.253 1.00 93.00 192 SER A O 1
ATOM 1473 N N . GLN A 1 193 ? 10.155 8.050 6.592 1.00 90.44 193 GLN A N 1
ATOM 1474 C CA . GLN A 1 193 ? 11.550 8.276 6.247 1.00 90.44 193 GLN A CA 1
ATOM 1475 C C . GLN A 1 193 ? 11.984 9.703 6.603 1.00 90.44 193 GLN A C 1
ATOM 1477 O O . GLN A 1 193 ? 11.385 10.676 6.142 1.00 90.44 193 GLN A O 1
ATOM 1482 N N . SER A 1 194 ? 13.058 9.820 7.388 1.00 87.19 194 SER A N 1
ATOM 1483 C CA . SER A 1 194 ? 13.662 11.100 7.780 1.00 87.19 194 SER A CA 1
ATOM 1484 C C . SER A 1 194 ? 14.216 11.882 6.581 1.00 87.19 194 SER A C 1
ATOM 1486 O O . SER A 1 194 ? 14.861 11.312 5.702 1.00 87.19 194 SER A O 1
ATOM 1488 N N . ASN A 1 195 ? 14.041 13.208 6.579 1.00 80.19 195 ASN A N 1
ATOM 1489 C CA . ASN A 1 195 ? 14.601 14.100 5.555 1.00 80.19 195 ASN A CA 1
ATOM 1490 C C . ASN A 1 195 ? 16.124 14.085 5.516 1.00 80.19 195 ASN A C 1
ATOM 1492 O O . ASN A 1 195 ? 16.699 14.025 4.428 1.00 80.19 195 ASN A O 1
ATOM 1496 N N . ASP A 1 196 ? 16.755 14.118 6.685 1.00 82.81 196 ASP A N 1
ATOM 1497 C CA . ASP A 1 196 ? 18.192 14.358 6.787 1.00 82.81 196 ASP A CA 1
ATOM 1498 C C . ASP A 1 196 ? 18.985 13.066 6.611 1.00 82.81 196 ASP A C 1
ATOM 1500 O O . ASP A 1 196 ? 19.967 13.028 5.881 1.00 82.81 196 ASP A O 1
ATOM 1504 N N . THR A 1 197 ? 18.536 11.990 7.256 1.00 84.81 197 THR A N 1
ATOM 1505 C CA . THR A 1 197 ? 19.294 10.733 7.346 1.00 84.81 197 THR A CA 1
ATOM 1506 C C . THR A 1 197 ? 18.722 9.615 6.487 1.00 84.81 197 THR A C 1
ATOM 1508 O O . THR A 1 197 ? 19.331 8.556 6.375 1.00 84.81 197 THR A O 1
ATOM 1511 N N . LYS A 1 198 ? 17.517 9.808 5.936 1.00 86.69 198 LYS A N 1
ATOM 1512 C CA . LYS A 1 198 ? 16.726 8.767 5.259 1.00 86.69 198 LYS A CA 1
ATOM 1513 C C . LYS A 1 198 ? 16.439 7.539 6.131 1.00 86.69 198 LYS A C 1
ATOM 1515 O O . LYS A 1 198 ? 15.935 6.542 5.617 1.00 86.69 198 LYS A O 1
ATOM 1520 N N . GLU A 1 199 ? 16.713 7.619 7.435 1.00 90.56 199 GLU A N 1
ATOM 1521 C CA . GLU A 1 199 ? 16.409 6.559 8.392 1.00 90.56 199 GLU A CA 1
ATOM 1522 C C . GLU A 1 199 ? 14.907 6.335 8.491 1.00 90.56 199 GLU A C 1
ATOM 1524 O O . GLU A 1 199 ? 14.108 7.267 8.347 1.00 90.56 199 GLU A O 1
ATOM 1529 N N . ILE A 1 200 ? 14.559 5.081 8.756 1.00 92.62 200 ILE A N 1
ATOM 1530 C CA . ILE A 1 200 ? 13.184 4.612 8.829 1.00 92.62 200 ILE A CA 1
ATOM 1531 C C . ILE A 1 200 ? 12.742 4.585 10.291 1.00 92.62 200 ILE A C 1
ATOM 1533 O O . ILE A 1 200 ? 13.418 4.013 11.146 1.00 92.62 200 ILE A O 1
ATOM 1537 N N . SER A 1 201 ? 11.585 5.175 10.571 1.00 94.56 201 SER A N 1
ATOM 1538 C CA . SER A 1 201 ? 10.881 5.069 11.848 1.00 94.56 201 SER A CA 1
ATOM 1539 C C . SER A 1 201 ? 9.482 4.494 11.642 1.00 94.56 201 SER A C 1
ATOM 1541 O O . SER A 1 201 ? 8.942 4.535 10.537 1.00 94.56 201 SER A O 1
ATOM 1543 N N . GLN A 1 202 ? 8.898 3.939 12.703 1.00 96.44 202 GLN A N 1
ATOM 1544 C CA . GLN A 1 202 ? 7.545 3.386 12.686 1.00 96.44 202 GLN A CA 1
ATOM 1545 C C . GLN A 1 202 ? 6.729 3.995 13.829 1.00 96.44 202 GLN A C 1
ATOM 1547 O O . GLN A 1 202 ? 7.227 4.122 14.949 1.00 96.44 202 GLN A O 1
ATOM 1552 N N . GLU A 1 203 ? 5.488 4.371 13.537 1.00 95.81 203 GLU A N 1
ATOM 1553 C CA . GLU A 1 203 ? 4.473 4.755 14.518 1.00 95.81 203 GLU A CA 1
ATOM 1554 C C . GLU A 1 203 ? 3.272 3.819 14.380 1.00 95.81 203 GLU A C 1
ATOM 1556 O O . GLU A 1 203 ? 2.783 3.594 13.273 1.00 95.81 203 GLU A O 1
ATOM 1561 N N . THR A 1 204 ? 2.791 3.283 15.502 1.00 97.38 204 THR A N 1
ATOM 1562 C CA . THR A 1 204 ? 1.756 2.245 15.508 1.00 97.38 204 THR A CA 1
ATOM 1563 C C . THR A 1 204 ? 0.522 2.709 16.262 1.00 97.38 204 THR A C 1
ATOM 1565 O O . THR A 1 204 ? 0.563 2.966 17.465 1.00 97.38 204 THR A O 1
ATOM 1568 N N . PHE A 1 205 ? -0.604 2.745 15.557 1.00 97.56 205 PHE A N 1
ATOM 1569 C CA . PHE A 1 205 ? -1.924 2.963 16.131 1.00 97.56 205 PHE A CA 1
ATOM 1570 C C . PHE A 1 205 ? -2.629 1.628 16.329 1.00 97.56 205 PHE A C 1
ATOM 1572 O O . PHE A 1 205 ? -2.519 0.723 15.499 1.00 97.56 205 PHE A O 1
ATOM 1579 N N . SER A 1 206 ? -3.379 1.508 17.423 1.00 96.62 206 SER A N 1
ATOM 1580 C CA . SER A 1 206 ? -4.099 0.286 17.772 1.00 96.62 206 SER A CA 1
ATOM 1581 C C . SER A 1 206 ? -5.537 0.574 18.169 1.00 96.62 206 SER A C 1
ATOM 1583 O O . SER A 1 206 ? -5.845 1.599 18.777 1.00 96.62 206 SER A O 1
ATOM 1585 N N . TRP A 1 207 ? -6.417 -0.352 17.810 1.00 95.94 207 TRP A N 1
ATOM 1586 C CA . TRP A 1 207 ? -7.800 -0.391 18.261 1.00 95.94 207 TRP A CA 1
ATOM 1587 C C . TRP A 1 207 ? -8.294 -1.839 18.261 1.00 95.94 207 TRP A C 1
ATOM 1589 O O . TRP A 1 207 ? -7.643 -2.748 17.734 1.00 95.94 207 TRP A O 1
ATOM 1599 N N . SER A 1 208 ? -9.455 -2.030 18.874 1.00 93.50 208 SER A N 1
ATOM 1600 C CA . SER A 1 208 ? -10.238 -3.263 18.854 1.00 93.50 208 SER A CA 1
ATOM 1601 C C . SER A 1 208 ? -11.613 -2.955 18.280 1.00 93.50 208 SER A C 1
ATOM 1603 O O . SER A 1 208 ? -12.114 -1.849 18.496 1.00 93.50 208 SER A O 1
ATOM 1605 N N . GLY A 1 209 ? -12.255 -3.924 17.638 1.00 91.19 209 GLY A N 1
ATOM 1606 C CA . GLY A 1 209 ? -13.594 -3.723 17.092 1.00 91.19 209 GLY A CA 1
ATOM 1607 C C . GLY A 1 209 ? -13.550 -3.365 15.611 1.00 91.19 209 GLY A C 1
ATOM 1608 O O . GLY A 1 209 ? -12.849 -2.442 15.201 1.00 91.19 209 GLY A O 1
ATOM 1609 N N . GLY A 1 210 ? -14.357 -4.068 14.818 1.00 95.62 210 GLY A N 1
ATOM 1610 C CA . GLY A 1 210 ? -14.562 -3.761 13.408 1.00 95.62 210 GLY A CA 1
ATOM 1611 C C . GLY A 1 210 ? -13.372 -4.110 12.517 1.00 95.62 210 GLY A C 1
ATOM 1612 O O . GLY A 1 210 ? -12.521 -3.262 12.254 1.00 95.62 210 GLY A O 1
ATOM 1613 N N . VAL A 1 211 ? -13.398 -5.318 11.944 1.00 97.81 211 VAL A N 1
ATOM 1614 C CA . VAL A 1 211 ? -12.429 -5.774 10.932 1.00 97.81 211 VAL A CA 1
ATOM 1615 C C . VAL A 1 211 ? -12.299 -4.737 9.806 1.00 97.81 211 VAL A C 1
ATOM 1617 O O . VAL A 1 211 ? -13.303 -4.472 9.134 1.00 97.81 211 VAL A O 1
ATOM 1620 N N . PRO A 1 212 ? -11.108 -4.149 9.601 1.00 97.94 212 PRO A N 1
ATOM 1621 C CA . PRO A 1 212 ? -10.890 -3.155 8.567 1.00 97.94 212 PRO A CA 1
ATOM 1622 C C . PRO A 1 212 ? -10.884 -3.787 7.170 1.00 97.94 212 PRO A C 1
ATOM 1624 O O . PRO A 1 212 ? -10.451 -4.926 7.001 1.00 97.94 212 PRO A O 1
ATOM 1627 N N . VAL A 1 213 ? -11.359 -3.035 6.176 1.00 97.50 213 VAL A N 1
ATOM 1628 C CA . VAL A 1 213 ? -11.489 -3.479 4.776 1.00 97.50 213 VAL A CA 1
ATOM 1629 C C . VAL A 1 213 ? -10.809 -2.553 3.767 1.00 97.50 213 VAL A C 1
ATOM 1631 O O . VAL A 1 213 ? -10.598 -2.966 2.633 1.00 97.50 213 VAL A O 1
ATOM 1634 N N . ALA A 1 214 ? -10.477 -1.316 4.147 1.00 97.25 214 ALA A N 1
ATOM 1635 C CA . ALA A 1 214 ? -9.808 -0.361 3.262 1.00 97.25 214 ALA A CA 1
ATOM 1636 C C . ALA A 1 214 ? -9.021 0.691 4.052 1.00 97.25 214 ALA A C 1
ATOM 1638 O O . ALA A 1 214 ? -9.463 1.107 5.131 1.00 97.25 214 ALA A O 1
ATOM 1639 N N . LEU A 1 215 ? -7.908 1.152 3.474 1.00 97.50 215 LEU A N 1
ATOM 1640 C CA . LEU A 1 215 ? -7.145 2.317 3.912 1.00 97.50 215 LEU A CA 1
ATOM 1641 C C . LEU A 1 215 ? -7.199 3.397 2.828 1.00 97.50 215 LEU A C 1
ATOM 1643 O O . LEU A 1 215 ? -6.798 3.181 1.691 1.00 97.50 215 LEU A O 1
ATOM 1647 N N . LEU A 1 216 ? -7.652 4.593 3.183 1.00 95.44 216 LEU A N 1
ATOM 1648 C CA . LEU A 1 216 ? -7.774 5.713 2.255 1.00 95.44 216 LEU A CA 1
ATOM 1649 C C . LEU A 1 216 ? -6.919 6.887 2.712 1.00 95.44 216 LEU A C 1
ATOM 1651 O O . LEU A 1 216 ? -6.726 7.105 3.905 1.00 95.44 216 LEU A O 1
ATOM 1655 N N . SER A 1 217 ? -6.452 7.671 1.745 1.00 91.31 217 SER A N 1
ATOM 1656 C CA . SER A 1 217 ? -5.627 8.858 1.955 1.00 91.31 217 SER A CA 1
ATOM 1657 C C . SER A 1 217 ? -6.238 10.031 1.198 1.00 91.31 217 SER A C 1
ATOM 1659 O O . SER A 1 217 ? -6.533 9.916 0.007 1.00 91.31 217 SER A O 1
ATOM 1661 N N . GLY A 1 218 ? -6.458 11.151 1.881 1.00 88.19 218 GLY A N 1
ATOM 1662 C CA . GLY A 1 218 ? -7.100 12.319 1.282 1.00 88.19 218 GLY A CA 1
ATOM 1663 C C . GLY A 1 218 ? -7.381 13.429 2.294 1.00 88.19 218 GLY A C 1
ATOM 1664 O O . GLY A 1 218 ? -7.278 13.197 3.493 1.00 88.19 218 GLY A O 1
ATOM 1665 N N . PRO A 1 219 ? -7.701 14.649 1.838 1.00 85.12 219 PRO A N 1
ATOM 1666 C CA . PRO A 1 219 ? -8.066 15.753 2.722 1.00 85.12 219 PRO A CA 1
ATOM 1667 C C . PRO A 1 219 ? -9.512 15.565 3.210 1.00 85.12 219 PRO A C 1
ATOM 1669 O O . PRO A 1 219 ? -10.448 16.057 2.582 1.00 85.12 219 PRO A O 1
ATOM 1672 N N . PHE A 1 220 ? -9.707 14.799 4.285 1.00 86.38 220 PHE A N 1
ATOM 1673 C CA . PHE A 1 220 ? -11.039 14.403 4.757 1.00 86.38 220 PHE A CA 1
ATOM 1674 C C . PHE A 1 220 ? -11.555 15.273 5.908 1.00 86.38 220 PHE A C 1
ATOM 1676 O O . PHE A 1 220 ? -12.757 15.508 5.994 1.00 86.38 220 PHE A O 1
ATOM 1683 N N . VAL A 1 221 ? -10.668 15.747 6.786 1.00 79.00 221 VAL A N 1
ATOM 1684 C CA . VAL A 1 221 ? -11.011 16.418 8.056 1.00 79.00 221 VAL A CA 1
ATOM 1685 C C . VAL A 1 221 ? -10.912 17.948 7.941 1.00 79.00 221 VAL A C 1
ATOM 1687 O O . VAL A 1 221 ? -11.289 18.668 8.860 1.00 79.00 221 VAL A O 1
ATOM 1690 N N . GLY A 1 222 ? -10.498 18.493 6.789 1.00 62.19 222 GLY A N 1
ATOM 1691 C CA . GLY A 1 222 ? -10.584 19.934 6.540 1.00 62.19 222 GLY A CA 1
ATOM 1692 C C . GLY A 1 222 ? -9.968 20.417 5.227 1.00 62.19 222 GLY A C 1
ATOM 1693 O O . GLY A 1 222 ? -8.972 19.885 4.739 1.00 62.19 222 GLY A O 1
ATOM 1694 N N . VAL A 1 223 ? -10.542 21.492 4.677 1.00 54.78 223 VAL A N 1
ATOM 1695 C CA . VAL A 1 223 ? -9.962 22.258 3.565 1.00 54.78 223 VAL A CA 1
ATOM 1696 C C . VAL A 1 223 ? -9.046 23.324 4.157 1.00 54.78 223 VAL A C 1
ATOM 1698 O O . VAL A 1 223 ? -9.510 24.375 4.594 1.00 54.78 223 VAL A O 1
ATOM 1701 N N . ARG A 1 224 ? -7.736 23.071 4.173 1.00 60.94 224 ARG A N 1
ATOM 1702 C CA . ARG A 1 224 ? -6.741 24.092 4.533 1.00 60.94 224 ARG A CA 1
ATOM 1703 C C . ARG A 1 224 ? -6.587 25.025 3.326 1.00 60.94 224 ARG A C 1
ATOM 1705 O O . ARG A 1 224 ? -6.089 24.564 2.296 1.00 60.94 224 ARG A O 1
ATOM 1712 N N . PRO A 1 225 ? -6.999 26.311 3.391 1.00 52.53 225 PRO A N 1
ATOM 1713 C CA . PRO A 1 225 ? -7.128 27.179 2.210 1.00 52.53 225 PRO A CA 1
ATOM 1714 C C . PRO A 1 225 ? -5.835 27.378 1.405 1.00 52.53 225 PRO A C 1
ATOM 1716 O O . PRO A 1 225 ? -5.896 27.794 0.252 1.00 52.53 225 PRO A O 1
ATOM 1719 N N . ASN A 1 226 ? -4.681 27.057 2.001 1.00 51.41 226 ASN A N 1
ATOM 1720 C CA . ASN A 1 226 ? -3.358 27.136 1.383 1.00 51.41 226 ASN A CA 1
ATOM 1721 C C . ASN A 1 226 ? -2.606 25.790 1.356 1.00 51.41 226 ASN A C 1
ATOM 1723 O O . ASN A 1 226 ? -1.452 25.764 0.937 1.00 51.41 226 ASN A O 1
ATOM 1727 N N . ASP A 1 227 ? -3.220 24.688 1.805 1.00 51.88 227 ASP A N 1
ATOM 1728 C CA . ASP A 1 227 ? -2.542 23.393 1.933 1.00 51.88 227 ASP A CA 1
ATOM 1729 C C . ASP A 1 227 ? -3.473 22.199 1.659 1.00 51.88 227 ASP A C 1
ATOM 1731 O O . ASP A 1 227 ? -3.740 21.357 2.516 1.00 51.88 227 ASP A O 1
ATOM 1735 N N . GLN A 1 228 ? -3.939 22.096 0.412 1.00 51.06 228 GLN A N 1
ATOM 1736 C CA . GLN A 1 228 ? -4.650 20.913 -0.100 1.00 51.06 228 GLN A CA 1
ATOM 1737 C C . GLN A 1 228 ? -3.761 19.656 -0.178 1.00 51.06 228 GLN A C 1
ATOM 1739 O O . GLN A 1 228 ? -4.189 18.614 -0.673 1.00 51.06 228 GLN A O 1
ATOM 1744 N N . THR A 1 229 ? -2.498 19.737 0.254 1.00 55.34 229 THR A N 1
ATOM 1745 C CA . THR A 1 229 ? -1.526 18.671 0.025 1.00 55.34 229 THR A CA 1
ATOM 1746 C C . THR A 1 229 ? -1.425 17.689 1.178 1.00 55.34 229 THR A C 1
ATOM 1748 O O . THR A 1 229 ? -0.890 16.605 0.961 1.00 55.34 229 THR A O 1
ATOM 1751 N N . ARG A 1 230 ? -1.966 17.978 2.365 1.00 73.69 230 ARG A N 1
ATOM 1752 C CA . ARG A 1 230 ? -1.822 17.076 3.516 1.00 73.69 230 ARG A CA 1
ATOM 1753 C C . ARG A 1 230 ? -2.991 16.111 3.626 1.00 73.69 230 ARG A C 1
ATOM 1755 O O . ARG A 1 230 ? -4.111 16.554 3.853 1.00 73.69 230 ARG A O 1
ATOM 1762 N N . PRO A 1 231 ? -2.748 14.807 3.445 1.00 83.88 231 PRO A N 1
ATOM 1763 C CA . PRO A 1 231 ? -3.799 13.821 3.551 1.00 83.88 231 PRO A CA 1
ATOM 1764 C C . PRO A 1 231 ? -3.984 13.419 5.014 1.00 83.88 231 PRO A C 1
ATOM 1766 O O . PRO A 1 231 ? -3.010 13.212 5.747 1.00 83.88 231 PRO A O 1
ATOM 1769 N N . ASP A 1 232 ? -5.236 13.252 5.395 1.00 90.44 232 ASP A N 1
ATOM 1770 C CA . ASP A 1 232 ? -5.643 12.422 6.515 1.00 90.44 232 ASP A CA 1
ATOM 1771 C C . ASP A 1 232 ? -5.669 10.959 6.062 1.00 90.44 232 ASP A C 1
ATOM 1773 O O . ASP A 1 232 ? -5.659 10.662 4.858 1.00 90.44 232 ASP A O 1
ATOM 1777 N N . LEU A 1 233 ? -5.726 10.042 7.024 1.00 94.50 233 LEU A N 1
ATOM 1778 C CA . LEU A 1 233 ? -5.952 8.627 6.744 1.00 94.50 233 LEU A CA 1
ATOM 1779 C C . LEU A 1 233 ? -7.329 8.213 7.246 1.00 94.50 233 LEU A C 1
ATOM 1781 O O . LEU A 1 233 ? -7.738 8.583 8.343 1.00 94.50 233 LEU A O 1
ATOM 1785 N N . VAL A 1 234 ? -8.039 7.416 6.459 1.00 96.56 234 VAL A N 1
ATOM 1786 C CA . VAL A 1 234 ? -9.333 6.844 6.838 1.00 96.56 234 VAL A CA 1
ATOM 1787 C C . VAL A 1 234 ? -9.247 5.332 6.751 1.00 96.56 234 VAL A C 1
ATOM 1789 O O . VAL A 1 234 ? -8.804 4.789 5.743 1.00 96.56 234 VAL A O 1
ATOM 1792 N N . VAL A 1 235 ? -9.702 4.655 7.800 1.00 98.00 235 VAL A N 1
ATOM 1793 C CA . VAL A 1 235 ? -9.854 3.202 7.835 1.00 98.00 235 VAL A CA 1
ATOM 1794 C C . VAL A 1 235 ? -11.336 2.880 7.876 1.00 98.00 235 VAL A C 1
ATOM 1796 O O . VAL A 1 235 ? -12.038 3.311 8.791 1.00 98.00 235 VAL A O 1
ATOM 1799 N N . ILE A 1 236 ? -11.800 2.108 6.896 1.00 98.12 236 ILE A N 1
ATOM 1800 C CA . ILE A 1 236 ? -13.187 1.640 6.833 1.00 98.12 236 ILE A CA 1
ATOM 1801 C C . ILE A 1 236 ? -13.281 0.246 7.438 1.00 98.12 236 ILE A C 1
ATOM 1803 O O . ILE A 1 236 ? -12.507 -0.640 7.076 1.00 98.12 236 ILE A O 1
ATOM 1807 N N . SER A 1 237 ? -14.243 0.049 8.335 1.00 97.62 237 SER A N 1
ATOM 1808 C CA . SER A 1 237 ? -14.514 -1.232 8.991 1.00 97.62 237 SER A CA 1
ATOM 1809 C C . SER A 1 237 ? -15.734 -1.920 8.382 1.00 97.62 237 SER A C 1
ATOM 1811 O O . SER A 1 237 ? -16.784 -1.312 8.214 1.00 97.62 237 SER A O 1
ATOM 1813 N N . GLY A 1 238 ? -15.614 -3.215 8.084 1.00 97.06 238 GLY A N 1
ATOM 1814 C CA . GLY A 1 238 ? -16.694 -4.005 7.481 1.00 97.06 238 GLY A CA 1
ATOM 1815 C C . GLY A 1 238 ? -17.674 -4.605 8.488 1.00 97.06 238 GLY A C 1
ATOM 1816 O O . GLY A 1 238 ? -18.840 -4.825 8.174 1.00 97.06 238 GLY A O 1
ATOM 1817 N N . THR A 1 239 ? -17.227 -4.870 9.718 1.00 97.00 239 THR A N 1
ATOM 1818 C CA . THR A 1 239 ? -18.027 -5.600 10.725 1.00 97.00 239 THR A CA 1
ATOM 1819 C C . THR A 1 239 ? -18.522 -4.731 11.882 1.00 97.00 239 THR A C 1
ATOM 1821 O O . THR A 1 239 ? -19.157 -5.254 12.789 1.00 97.00 239 THR A O 1
ATOM 1824 N N . SER A 1 240 ? -18.244 -3.427 11.869 1.00 95.75 240 SER A N 1
ATOM 1825 C CA . SER A 1 240 ? -18.694 -2.454 12.874 1.00 95.75 240 SER A CA 1
ATOM 1826 C C . SER A 1 240 ? -19.479 -1.337 12.195 1.00 95.75 240 SER A C 1
ATOM 1828 O O . SER A 1 240 ? -19.272 -1.074 11.015 1.00 95.75 240 SER A O 1
ATOM 1830 N N . GLU A 1 241 ? -20.364 -0.666 12.934 1.00 95.69 241 GLU A N 1
ATOM 1831 C CA . GLU A 1 241 ? -21.002 0.566 12.450 1.00 95.69 241 GLU A CA 1
ATOM 1832 C C . GLU A 1 241 ? -20.000 1.718 12.337 1.00 95.69 241 GLU A C 1
ATOM 1834 O O . GLU A 1 241 ? -20.181 2.606 11.502 1.00 95.69 241 GLU A O 1
ATOM 1839 N N . GLN A 1 242 ? -18.943 1.681 13.150 1.00 96.12 242 GLN A N 1
ATOM 1840 C CA . GLN A 1 242 ? -17.958 2.746 13.266 1.00 96.12 242 GLN A CA 1
ATOM 1841 C C . GLN A 1 242 ? -16.692 2.442 12.465 1.00 96.12 242 GLN A C 1
ATOM 1843 O O . GLN A 1 242 ? -16.210 1.312 12.444 1.00 96.12 242 GLN A O 1
ATOM 1848 N N . SER A 1 243 ? -16.149 3.484 11.846 1.00 97.31 243 SER A N 1
ATOM 1849 C CA . SER A 1 243 ? -14.873 3.538 11.129 1.00 97.31 243 SER A CA 1
ATOM 1850 C C . SER A 1 243 ? -13.980 4.627 11.735 1.00 97.31 243 SER A C 1
ATOM 1852 O O . SER A 1 243 ? -14.415 5.357 12.628 1.00 97.31 243 SER A O 1
ATOM 1854 N N . LEU A 1 244 ? -12.723 4.724 11.297 1.00 97.19 244 LEU A N 1
ATOM 1855 C CA . LEU A 1 244 ? -11.710 5.570 11.937 1.00 97.19 244 LEU A CA 1
ATOM 1856 C C . LEU A 1 244 ? -11.148 6.608 10.975 1.00 97.19 244 LEU A C 1
ATOM 1858 O O . LEU A 1 244 ? -10.857 6.298 9.821 1.00 97.19 244 LEU A O 1
ATOM 1862 N N . VAL A 1 245 ? -10.932 7.820 11.474 1.00 95.94 245 VAL A N 1
ATOM 1863 C CA . VAL A 1 245 ? -10.171 8.858 10.778 1.00 95.94 245 VAL A CA 1
ATOM 1864 C C . VAL A 1 245 ? -8.993 9.315 11.631 1.00 95.94 245 VAL A C 1
ATOM 1866 O O . VAL A 1 245 ? -9.131 9.566 12.828 1.00 95.94 245 VAL A O 1
ATOM 1869 N N . PHE A 1 246 ? -7.829 9.396 10.998 1.00 94.75 246 PHE A N 1
ATOM 1870 C CA . PHE A 1 246 ? -6.561 9.827 11.564 1.00 94.75 246 PHE A CA 1
ATOM 1871 C C . PHE A 1 246 ? -6.211 11.176 10.946 1.00 94.75 246 PHE A C 1
ATOM 1873 O O . PHE A 1 246 ? -5.760 11.259 9.801 1.00 94.75 246 PHE A O 1
ATOM 1880 N N . GLU A 1 247 ? -6.459 12.233 11.709 1.00 91.62 247 GLU A N 1
ATOM 1881 C CA . GLU A 1 247 ? -6.205 13.603 11.281 1.00 91.62 247 GLU A CA 1
ATOM 1882 C C . GLU A 1 247 ? -4.706 13.902 11.282 1.00 91.62 247 GLU A C 1
ATOM 1884 O O . GLU A 1 247 ? -4.004 13.605 12.253 1.00 91.62 247 GLU A O 1
ATOM 1889 N N . ASN A 1 248 ? -4.218 14.516 10.208 1.00 88.94 248 ASN A N 1
ATOM 1890 C CA . ASN A 1 248 ? -2.833 14.955 10.117 1.00 88.94 248 ASN A CA 1
ATOM 1891 C C . ASN A 1 248 ? -2.598 16.218 10.967 1.00 88.94 248 ASN A C 1
ATOM 1893 O O . ASN A 1 248 ? -3.117 17.294 10.671 1.00 88.94 248 ASN A O 1
ATOM 1897 N N . THR A 1 249 ? -1.767 16.118 12.001 1.00 88.12 249 THR A N 1
ATOM 1898 C CA . THR A 1 249 ? -1.548 17.170 13.010 1.00 88.12 249 THR A CA 1
ATOM 1899 C C . THR A 1 249 ? -0.377 18.095 12.707 1.00 88.12 249 THR A C 1
ATOM 1901 O O . THR A 1 249 ? -0.093 19.002 13.492 1.00 88.12 249 THR A O 1
ATOM 1904 N N . VAL A 1 250 ? 0.322 17.903 11.584 1.00 84.62 250 VAL A N 1
ATOM 1905 C CA . VAL A 1 250 ? 1.462 18.760 11.244 1.00 84.62 250 VAL A CA 1
ATOM 1906 C C . VAL A 1 250 ? 0.977 20.220 11.107 1.00 84.62 250 VAL A C 1
ATOM 1908 O O . VAL A 1 250 ? -0.005 20.451 10.385 1.00 84.62 250 VAL A O 1
ATOM 1911 N N . PRO A 1 251 ? 1.654 21.210 11.737 1.00 79.69 251 PRO A N 1
ATOM 1912 C CA . PRO A 1 251 ? 1.255 22.624 11.711 1.00 79.69 251 PRO A CA 1
ATOM 1913 C C . PRO A 1 251 ? 1.180 23.198 10.296 1.00 79.69 251 PRO A C 1
ATOM 1915 O O . PRO A 1 251 ? 2.044 22.879 9.474 1.00 79.69 251 PRO A O 1
ATOM 1918 N N . GLU A 1 252 ? 0.194 24.044 9.996 1.00 74.19 252 GLU A N 1
ATOM 1919 C CA . GLU A 1 252 ? -0.070 24.575 8.645 1.00 74.19 252 GLU A CA 1
ATOM 1920 C C . GLU A 1 252 ? 1.152 25.236 7.994 1.00 74.19 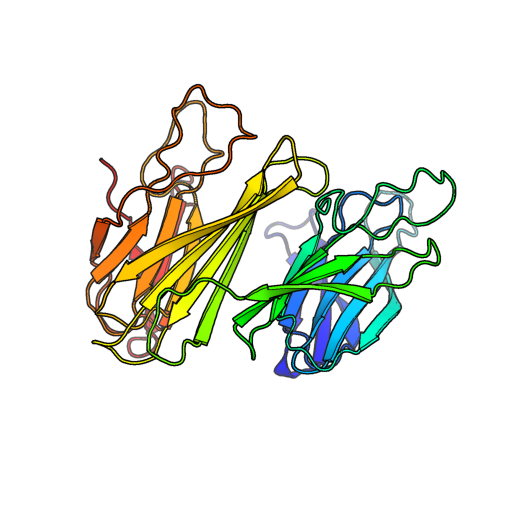252 GLU A C 1
ATOM 1922 O O . GLU A 1 252 ? 1.376 25.080 6.799 1.00 74.19 252 GLU A O 1
ATOM 1927 N N . GLU A 1 253 ? 1.996 25.902 8.777 1.00 74.62 253 GLU A N 1
ATOM 1928 C CA . GLU A 1 253 ? 3.220 26.567 8.325 1.00 74.62 253 GLU A CA 1
ATOM 1929 C C . GLU A 1 253 ? 4.351 25.612 7.909 1.00 74.62 253 GLU A C 1
ATOM 1931 O O . GLU A 1 253 ? 5.364 26.050 7.360 1.00 74.62 253 GLU A O 1
ATOM 1936 N N . SER A 1 254 ? 4.207 24.314 8.184 1.00 76.69 254 SER A N 1
ATOM 1937 C CA . SER A 1 254 ? 5.215 23.317 7.823 1.00 76.69 254 SER A CA 1
ATOM 1938 C C . SER A 1 254 ? 5.307 23.155 6.301 1.00 76.69 254 SER A C 1
ATOM 1940 O O . SER A 1 254 ? 4.339 23.340 5.568 1.00 76.69 254 SER A O 1
ATOM 1942 N N . GLY A 1 255 ? 6.488 22.823 5.784 1.00 70.62 255 GLY A N 1
ATOM 1943 C CA . GLY A 1 255 ? 6.644 22.591 4.348 1.00 70.62 255 GLY A CA 1
ATOM 1944 C C . GLY A 1 255 ? 5.870 21.353 3.887 1.00 70.62 255 GLY A C 1
ATOM 1945 O O . GLY A 1 255 ? 5.674 20.418 4.663 1.00 70.62 255 GLY A O 1
ATOM 1946 N N . VAL A 1 256 ? 5.533 21.286 2.594 1.00 68.56 256 VAL A N 1
ATOM 1947 C CA . VAL A 1 256 ? 4.971 20.071 1.953 1.00 68.56 256 VAL A CA 1
ATOM 1948 C C . VAL A 1 256 ? 5.884 18.849 2.113 1.00 68.56 256 VAL A C 1
ATOM 1950 O O . VAL A 1 256 ? 5.445 17.709 2.014 1.00 68.56 256 VAL A O 1
ATOM 1953 N N . ALA A 1 257 ? 7.160 19.107 2.397 1.00 71.06 257 ALA A N 1
ATOM 1954 C CA . ALA A 1 257 ? 8.179 18.138 2.734 1.00 71.06 257 ALA A CA 1
ATOM 1955 C C . ALA A 1 257 ? 8.261 17.878 4.256 1.00 71.06 257 ALA A C 1
ATOM 1957 O O . ALA A 1 257 ? 9.351 17.793 4.819 1.00 71.06 257 ALA A O 1
ATOM 1958 N N . THR A 1 258 ? 7.138 17.771 4.960 1.00 79.75 258 THR A N 1
ATOM 1959 C CA . THR A 1 258 ? 7.142 17.405 6.388 1.00 79.75 258 THR A CA 1
ATOM 1960 C C . THR A 1 258 ? 6.538 16.024 6.557 1.00 79.75 258 THR A C 1
ATOM 1962 O O . THR A 1 258 ? 5.512 15.724 5.948 1.00 79.75 258 THR A O 1
ATOM 1965 N N . VAL A 1 259 ? 7.198 15.169 7.346 1.00 82.25 259 VAL A N 1
ATOM 1966 C CA . VAL A 1 259 ? 6.692 13.825 7.645 1.00 82.25 259 VAL A CA 1
ATOM 1967 C C . VAL A 1 259 ? 5.343 14.016 8.337 1.00 82.25 259 VAL A C 1
ATOM 1969 O O . VAL A 1 259 ? 5.287 14.795 9.294 1.00 82.25 259 VAL A O 1
ATOM 1972 N N . PRO A 1 260 ? 4.258 13.375 7.874 1.00 85.19 260 PRO A N 1
ATOM 1973 C CA . PRO A 1 260 ? 2.981 13.498 8.553 1.00 85.19 260 PRO A CA 1
ATOM 1974 C C . PRO A 1 260 ? 3.080 12.935 9.973 1.00 85.19 260 PRO A C 1
ATOM 1976 O O . PRO A 1 260 ? 3.755 11.942 10.222 1.00 85.19 260 PRO A O 1
ATOM 1979 N N . SER A 1 261 ? 2.368 13.571 10.891 1.00 88.88 261 SER A N 1
ATOM 1980 C CA . SER A 1 261 ? 2.079 13.045 12.219 1.00 88.88 261 SER A CA 1
ATOM 1981 C C . SER A 1 261 ? 0.568 12.987 12.340 1.00 88.88 261 SER A C 1
ATOM 1983 O O . SER A 1 261 ? -0.117 13.872 11.823 1.00 88.88 261 SER A O 1
ATOM 1985 N N . PHE A 1 262 ? 0.046 11.940 12.966 1.00 91.50 262 PHE A N 1
ATOM 1986 C CA . PHE A 1 262 ? -1.390 11.717 13.046 1.00 91.50 262 PHE A CA 1
ATOM 1987 C C . PHE A 1 262 ? -1.874 11.773 14.492 1.00 91.50 262 PHE A C 1
ATOM 1989 O O . PHE A 1 262 ? -1.196 11.326 15.416 1.00 91.50 262 PHE A O 1
ATOM 1996 N N . ALA A 1 263 ? -3.056 12.350 14.699 1.00 91.31 263 ALA A N 1
ATOM 1997 C CA . ALA A 1 263 ? -3.726 12.317 15.991 1.00 91.31 263 ALA A CA 1
ATOM 1998 C C . ALA A 1 263 ? -4.200 10.894 16.328 1.00 91.31 263 ALA A C 1
ATOM 2000 O O . ALA A 1 263 ? -4.296 10.019 15.465 1.00 91.31 263 ALA A O 1
ATOM 2001 N N . ALA A 1 264 ? -4.584 10.684 17.591 1.00 91.75 264 ALA A N 1
ATOM 2002 C CA . ALA A 1 264 ? -5.386 9.519 17.949 1.00 91.75 264 ALA A CA 1
ATOM 2003 C C . ALA A 1 264 ? -6.668 9.480 17.089 1.00 91.75 264 ALA A C 1
ATOM 2005 O O . ALA A 1 264 ? -7.255 10.539 16.836 1.00 91.75 264 ALA A O 1
ATOM 2006 N N . PRO A 1 265 ? -7.113 8.293 16.643 1.00 93.69 265 PRO A N 1
ATOM 2007 C CA . PRO A 1 265 ? -8.204 8.209 15.689 1.00 93.69 265 PRO A CA 1
ATOM 2008 C C . PRO A 1 265 ? -9.532 8.672 16.286 1.00 93.69 265 PRO A C 1
ATOM 2010 O O . PRO A 1 265 ? -9.855 8.381 17.442 1.00 93.69 265 PRO A O 1
ATOM 2013 N N . LYS A 1 266 ? -10.333 9.340 15.457 1.00 94.25 266 LYS A N 1
ATOM 2014 C CA . LYS A 1 266 ? -11.729 9.685 15.744 1.00 94.25 266 LYS A CA 1
ATOM 2015 C C . LYS A 1 266 ? -12.648 8.661 15.073 1.00 94.25 266 LYS A C 1
ATOM 2017 O O . LYS A 1 266 ? -12.374 8.212 13.962 1.00 94.25 266 LYS A O 1
ATOM 2022 N N . LEU A 1 267 ? -13.731 8.295 15.754 1.00 95.06 267 LEU A N 1
ATOM 2023 C CA . LEU A 1 267 ? -14.739 7.359 15.246 1.00 95.06 267 LEU A CA 1
ATOM 2024 C C . LEU A 1 267 ? -15.806 8.102 14.435 1.00 95.06 267 LEU A C 1
ATOM 2026 O O . LEU A 1 267 ? -16.202 9.206 14.810 1.00 95.06 267 LEU A O 1
ATOM 2030 N N . PHE A 1 268 ? -16.307 7.479 13.371 1.00 94.94 268 PHE A N 1
ATOM 2031 C CA . PHE A 1 268 ? -17.451 7.981 12.606 1.00 94.94 268 PHE A CA 1
ATOM 2032 C C . PHE A 1 268 ? -18.307 6.854 12.030 1.00 94.94 268 PHE A C 1
ATOM 2034 O O . PHE A 1 268 ? -17.817 5.748 11.806 1.00 94.94 268 PHE A O 1
ATOM 2041 N N . ASP A 1 269 ? -19.583 7.142 11.779 1.00 95.69 269 ASP A N 1
ATOM 2042 C CA . ASP A 1 269 ? -20.559 6.134 11.366 1.00 95.69 269 ASP A CA 1
ATOM 2043 C C . ASP A 1 269 ? -20.522 5.883 9.849 1.00 95.69 269 ASP A C 1
ATOM 2045 O O . ASP A 1 269 ? -20.613 6.804 9.036 1.00 95.69 269 ASP A O 1
ATOM 2049 N N . VAL A 1 270 ? -20.431 4.607 9.475 1.00 94.62 270 VAL A N 1
ATOM 2050 C CA . VAL A 1 270 ? -20.520 4.093 8.093 1.00 94.62 270 VAL A CA 1
ATOM 2051 C C . VAL A 1 270 ? -21.659 3.077 7.975 1.00 94.62 270 VAL A C 1
ATOM 2053 O O . VAL A 1 270 ? -22.394 3.056 6.983 1.00 94.62 270 VAL A O 1
ATOM 2056 N N . GLY A 1 271 ? -21.839 2.267 9.023 1.00 93.44 271 GLY A N 1
ATOM 2057 C CA . GLY A 1 271 ? -22.749 1.127 9.059 1.00 93.44 271 GLY A CA 1
ATOM 2058 C C . GLY A 1 271 ? -22.038 -0.206 8.807 1.00 93.44 271 GLY A C 1
ATOM 2059 O O . GLY A 1 271 ? -20.974 -0.264 8.198 1.00 93.44 271 GLY A O 1
ATOM 2060 N N . ILE A 1 272 ? -22.652 -1.290 9.282 1.00 95.88 272 ILE A N 1
ATOM 2061 C CA . ILE A 1 272 ? -22.134 -2.658 9.127 1.00 95.88 272 ILE A CA 1
ATOM 2062 C C . ILE A 1 272 ? -22.295 -3.126 7.672 1.00 95.88 272 ILE A C 1
ATOM 2064 O O . ILE A 1 272 ? -23.284 -2.801 7.015 1.00 95.88 272 ILE A O 1
ATOM 2068 N N . GLY A 1 273 ? -21.355 -3.944 7.195 1.00 96.25 273 GLY A N 1
ATOM 2069 C CA . GLY A 1 273 ? -21.417 -4.599 5.886 1.00 96.25 273 GLY A CA 1
ATOM 2070 C C . GLY A 1 273 ? -20.624 -3.896 4.786 1.00 96.25 273 GLY A C 1
ATOM 2071 O O . GLY A 1 273 ? -20.831 -4.198 3.612 1.00 96.25 273 GLY A O 1
ATOM 2072 N N . ALA A 1 274 ? -19.733 -2.962 5.136 1.00 97.12 274 ALA A N 1
ATOM 2073 C CA . ALA A 1 274 ? -18.830 -2.350 4.166 1.00 97.12 274 ALA A CA 1
ATOM 2074 C C . ALA A 1 274 ? -17.886 -3.409 3.567 1.00 97.12 274 ALA A C 1
ATOM 2076 O O . ALA A 1 274 ? -17.223 -4.146 4.298 1.00 97.12 274 ALA A O 1
ATOM 2077 N N . GLY A 1 275 ? -17.836 -3.489 2.235 1.00 96.00 275 GLY A N 1
ATOM 2078 C CA . GLY A 1 275 ? -17.003 -4.449 1.504 1.00 96.00 275 GLY A CA 1
ATOM 2079 C C . GLY A 1 275 ? -15.751 -3.831 0.890 1.00 96.00 275 GLY A C 1
ATOM 2080 O O . GLY A 1 275 ? -14.702 -4.465 0.855 1.00 96.00 275 GLY A O 1
ATOM 2081 N N . SER A 1 276 ? -15.851 -2.593 0.413 1.00 95.62 276 SER A N 1
ATOM 2082 C CA . SER A 1 276 ? -14.721 -1.819 -0.100 1.00 95.62 276 SER A CA 1
ATOM 2083 C C . SER A 1 276 ? -15.008 -0.327 0.005 1.00 95.62 276 SER A C 1
ATOM 2085 O O . SER A 1 276 ? -16.161 0.083 0.173 1.00 95.62 276 SER A O 1
ATOM 2087 N N . ALA A 1 277 ? -13.969 0.492 -0.116 1.00 96.69 277 ALA A N 1
ATOM 2088 C CA . ALA A 1 277 ? -14.128 1.932 -0.173 1.00 96.69 277 ALA A CA 1
ATOM 2089 C C . ALA A 1 277 ? -13.089 2.578 -1.088 1.00 96.69 277 ALA A C 1
ATOM 2091 O O . ALA A 1 277 ? -12.016 2.021 -1.308 1.00 96.69 277 ALA A O 1
ATOM 2092 N N . VAL A 1 278 ? -13.417 3.759 -1.607 1.00 94.88 278 VAL A N 1
ATOM 2093 C CA . VAL A 1 278 ? -12.504 4.598 -2.390 1.00 94.88 278 VAL A CA 1
ATOM 2094 C C . VAL A 1 278 ? -12.637 6.057 -1.969 1.00 94.88 278 VAL A C 1
ATOM 2096 O O . VAL A 1 278 ? -13.718 6.511 -1.589 1.00 94.88 278 VAL A O 1
ATOM 2099 N N . ALA A 1 279 ? -11.539 6.805 -2.062 1.00 91.56 279 ALA A N 1
ATOM 2100 C CA . ALA A 1 279 ? -11.585 8.259 -1.995 1.00 91.56 279 ALA A CA 1
ATOM 2101 C C . ALA A 1 279 ? -12.091 8.804 -3.339 1.00 91.56 279 ALA A C 1
ATOM 2103 O O . ALA A 1 279 ? -11.631 8.374 -4.398 1.00 91.56 279 ALA A O 1
ATOM 2104 N N . ALA A 1 280 ? -13.024 9.749 -3.304 1.00 88.12 280 ALA A N 1
ATOM 2105 C CA . ALA A 1 280 ? -13.582 10.383 -4.491 1.00 88.12 280 ALA A CA 1
ATOM 2106 C C . ALA A 1 280 ? -13.675 11.897 -4.303 1.00 88.12 280 ALA A C 1
ATOM 2108 O O . ALA A 1 280 ? -13.737 12.394 -3.181 1.00 88.12 280 ALA A O 1
ATOM 2109 N N . ILE A 1 281 ? -13.711 12.633 -5.408 1.00 79.62 281 ILE A N 1
ATOM 2110 C CA . ILE A 1 281 ? -14.074 14.050 -5.389 1.00 79.62 281 ILE A CA 1
ATOM 2111 C C . ILE A 1 281 ? -15.603 14.129 -5.339 1.00 79.62 281 ILE A C 1
ATOM 2113 O O . ILE A 1 281 ? -16.279 13.414 -6.079 1.00 79.62 281 ILE A O 1
ATOM 2117 N N . SER A 1 282 ? -16.142 14.971 -4.457 1.00 75.56 282 SER A N 1
ATOM 2118 C CA . SER A 1 282 ? -17.585 15.160 -4.299 1.00 75.56 282 SER A CA 1
ATOM 2119 C C . SER A 1 282 ? -18.243 15.643 -5.594 1.00 75.56 282 SER A C 1
ATOM 2121 O O . SER A 1 282 ? -17.595 16.261 -6.439 1.00 75.56 282 SER A O 1
ATOM 2123 N N . GLU A 1 283 ? -19.556 15.432 -5.736 1.00 66.25 283 GLU A N 1
ATOM 2124 C CA . GLU A 1 283 ? -20.313 15.855 -6.930 1.00 66.25 283 GLU A CA 1
ATOM 2125 C C . GLU A 1 283 ? -20.188 17.359 -7.239 1.00 66.25 283 GLU A C 1
ATOM 2127 O O . GLU A 1 283 ? -20.282 17.777 -8.392 1.00 66.25 283 GLU A O 1
ATOM 2132 N N . ASN A 1 284 ? -19.936 18.179 -6.214 1.00 65.62 284 ASN A N 1
ATOM 2133 C CA . ASN A 1 284 ? -19.759 19.624 -6.353 1.00 65.62 284 ASN A CA 1
ATOM 2134 C C . ASN A 1 284 ? -18.304 20.034 -6.638 1.00 65.62 284 ASN A C 1
ATOM 2136 O O . ASN A 1 284 ? -18.026 21.225 -6.756 1.00 65.62 284 ASN A O 1
ATOM 2140 N N . TYR A 1 285 ? -17.382 19.072 -6.741 1.00 65.75 285 TYR A N 1
ATOM 2141 C CA . TYR A 1 285 ? -15.944 19.271 -6.943 1.00 65.75 285 TYR A CA 1
ATOM 2142 C C . TYR A 1 285 ? -15.256 20.119 -5.866 1.00 65.75 285 TYR A C 1
ATOM 2144 O O . TYR A 1 285 ? -14.194 20.691 -6.105 1.00 65.75 285 TYR A O 1
ATOM 2152 N N . THR A 1 286 ? -15.862 20.221 -4.681 1.00 66.19 286 THR A N 1
ATOM 2153 C CA . THR A 1 286 ? -15.358 21.073 -3.597 1.00 66.19 286 THR A CA 1
ATOM 2154 C C . THR A 1 286 ? -14.492 20.322 -2.600 1.00 66.19 286 THR A C 1
ATOM 2156 O O . THR A 1 286 ? -13.538 20.899 -2.089 1.00 66.19 286 THR A O 1
ATOM 2159 N N . ASP A 1 287 ? -14.797 19.046 -2.348 1.00 75.56 287 ASP A N 1
ATOM 2160 C CA . ASP A 1 287 ? -14.230 18.292 -1.226 1.00 75.56 287 ASP A CA 1
ATOM 2161 C C . ASP A 1 287 ? -13.964 16.836 -1.614 1.00 75.56 287 ASP A C 1
ATOM 2163 O O . ASP A 1 287 ? -14.588 16.307 -2.537 1.00 75.56 287 ASP A O 1
ATOM 2167 N N . THR A 1 288 ? -13.091 16.170 -0.862 1.00 85.25 288 THR A N 1
ATOM 2168 C CA . THR A 1 288 ? -12.881 14.723 -0.965 1.00 85.25 288 THR A CA 1
ATOM 2169 C C . THR A 1 288 ? -13.847 13.992 -0.034 1.00 85.25 288 THR A C 1
ATOM 2171 O O . THR A 1 288 ? -13.993 14.340 1.135 1.00 85.25 288 THR A O 1
ATOM 2174 N N . VAL A 1 289 ? -14.512 12.965 -0.553 1.00 89.88 289 VAL A N 1
ATOM 2175 C CA . VAL A 1 289 ? -15.463 12.107 0.164 1.00 89.88 289 VAL A CA 1
ATOM 2176 C C . VAL A 1 289 ? -15.014 10.655 0.100 1.00 89.88 289 VAL A C 1
ATOM 2178 O O . VAL A 1 289 ? -14.153 10.288 -0.703 1.00 89.88 289 VAL A O 1
ATOM 2181 N N . VAL A 1 290 ? -15.610 9.813 0.939 1.00 93.88 290 VAL A N 1
ATOM 2182 C CA . VAL A 1 290 ? -15.407 8.366 0.888 1.00 93.88 290 VAL A CA 1
ATOM 2183 C C . VAL A 1 290 ? -16.641 7.712 0.285 1.00 93.88 290 VAL A C 1
ATOM 2185 O O . VAL A 1 290 ? -17.739 7.864 0.811 1.00 93.88 290 VAL A O 1
ATOM 2188 N N . LEU A 1 291 ? -16.473 6.960 -0.800 1.00 95.88 291 LEU A N 1
ATOM 2189 C CA . LEU A 1 291 ? -17.529 6.106 -1.338 1.00 95.88 291 LEU A CA 1
ATOM 2190 C C . LEU A 1 291 ? -17.340 4.694 -0.794 1.00 95.88 291 LEU A C 1
ATOM 2192 O O . LEU A 1 291 ? -16.302 4.082 -1.038 1.00 95.88 291 LEU A O 1
ATOM 2196 N N . VAL A 1 292 ? -18.335 4.183 -0.070 1.00 97.38 292 VAL A N 1
ATOM 2197 C CA . VAL A 1 292 ? -18.308 2.849 0.547 1.00 97.38 292 VAL A CA 1
ATOM 2198 C C . VAL A 1 292 ? -19.307 1.937 -0.150 1.00 97.38 292 VAL A C 1
ATOM 2200 O O . VAL A 1 292 ? -20.481 2.290 -0.270 1.00 97.38 292 VAL A O 1
ATOM 2203 N N . SER A 1 293 ? -18.854 0.764 -0.589 1.00 97.75 293 SER A N 1
ATOM 2204 C CA . SER A 1 293 ? -19.715 -0.265 -1.172 1.00 97.75 293 SER A CA 1
ATOM 2205 C C . SER A 1 293 ? -20.239 -1.225 -0.099 1.00 97.75 293 SER A C 1
ATOM 2207 O O . SER A 1 293 ? -19.495 -1.653 0.787 1.00 97.75 293 SER A O 1
ATOM 2209 N N . PHE A 1 294 ? -21.520 -1.586 -0.198 1.00 97.56 294 PHE A N 1
ATOM 2210 C CA . PHE A 1 294 ? -22.194 -2.566 0.658 1.00 97.56 294 PHE A CA 1
ATOM 2211 C C . PHE A 1 294 ? -22.660 -3.746 -0.207 1.00 97.56 294 PHE A C 1
ATOM 2213 O O . PHE A 1 294 ? -23.751 -3.688 -0.783 1.00 97.56 294 PHE A O 1
ATOM 2220 N N . PRO A 1 295 ? -21.852 -4.815 -0.346 1.00 95.56 295 PRO A N 1
ATOM 2221 C CA . PRO A 1 295 ? -22.129 -5.901 -1.289 1.00 95.56 295 PRO A CA 1
ATOM 2222 C C . PRO A 1 295 ? -23.476 -6.598 -1.067 1.00 95.56 295 PRO A C 1
ATOM 2224 O O . PRO A 1 295 ? -24.147 -6.946 -2.035 1.00 95.56 295 PRO A O 1
ATOM 2227 N N . ASP A 1 296 ? -23.896 -6.752 0.192 1.00 94.81 296 ASP A N 1
ATOM 2228 C CA . ASP A 1 296 ? -25.140 -7.445 0.551 1.00 94.81 296 ASP A CA 1
ATOM 2229 C C . ASP A 1 296 ? -26.398 -6.691 0.097 1.00 94.81 296 ASP A C 1
ATOM 2231 O O . ASP A 1 296 ? -27.431 -7.307 -0.178 1.00 94.81 296 ASP A O 1
ATOM 2235 N N . THR A 1 297 ? -26.326 -5.359 0.013 1.00 95.38 297 THR A N 1
ATOM 2236 C CA . THR A 1 297 ? -27.446 -4.505 -0.410 1.00 95.38 297 THR A CA 1
ATOM 2237 C C . THR A 1 297 ? -27.298 -3.998 -1.844 1.00 95.38 297 THR A C 1
ATOM 2239 O O . THR A 1 297 ? -28.288 -3.591 -2.449 1.00 95.38 297 THR A O 1
ATOM 2242 N N . GLY A 1 298 ? -26.084 -4.026 -2.403 1.00 94.12 298 GLY A N 1
ATOM 2243 C CA . GLY A 1 298 ? -25.759 -3.421 -3.695 1.00 94.12 298 GLY A CA 1
ATOM 2244 C C . GLY A 1 298 ? -25.707 -1.890 -3.661 1.00 94.12 298 GLY A C 1
ATOM 2245 O O . GLY A 1 298 ? -25.737 -1.255 -4.714 1.00 94.12 298 GLY A O 1
ATOM 2246 N N . GLU A 1 299 ? -25.658 -1.285 -2.471 1.00 95.94 299 GLU A N 1
ATOM 2247 C CA . GLU A 1 299 ? -25.616 0.167 -2.298 1.00 95.94 299 GLU A CA 1
ATOM 2248 C C . GLU A 1 299 ? -24.176 0.698 -2.297 1.00 95.94 299 GLU A C 1
ATOM 2250 O O . GLU A 1 299 ? -23.255 0.055 -1.789 1.00 95.94 299 GLU A O 1
ATOM 2255 N N . ILE A 1 300 ? -23.999 1.919 -2.809 1.00 95.94 300 ILE A N 1
ATOM 2256 C CA . ILE A 1 300 ? -22.802 2.737 -2.591 1.00 95.94 300 ILE A CA 1
ATOM 2257 C C . ILE A 1 300 ? -23.243 3.971 -1.815 1.00 95.94 300 ILE A C 1
ATOM 2259 O O . ILE A 1 300 ? -24.190 4.648 -2.219 1.00 95.94 300 ILE A O 1
ATOM 2263 N N . ARG A 1 301 ? -22.577 4.257 -0.697 1.00 94.69 301 ARG A N 1
ATOM 2264 C CA . ARG A 1 301 ? -22.893 5.408 0.156 1.00 94.69 301 ARG A CA 1
ATOM 2265 C C . ARG A 1 301 ? -21.731 6.386 0.169 1.00 94.69 301 ARG A C 1
ATOM 2267 O O . ARG A 1 301 ? -20.584 5.979 0.333 1.00 94.69 301 ARG A O 1
ATOM 2274 N N . GLU A 1 302 ? -22.049 7.667 0.021 1.00 93.88 302 GLU A N 1
ATOM 2275 C CA . GLU A 1 302 ? -21.108 8.754 0.276 1.00 93.88 302 GLU A CA 1
ATOM 2276 C C . GLU A 1 302 ? -21.025 8.999 1.784 1.00 93.88 302 GLU A C 1
ATOM 2278 O O . GLU A 1 302 ? -22.036 9.276 2.431 1.00 93.88 302 GLU A O 1
ATOM 2283 N N . ILE A 1 303 ? -19.817 8.908 2.333 1.00 92.69 303 ILE A N 1
ATOM 2284 C CA . ILE A 1 303 ? -19.515 9.162 3.734 1.00 92.69 303 ILE A CA 1
ATOM 2285 C C . ILE A 1 303 ? -18.528 10.321 3.834 1.00 92.69 303 ILE A C 1
ATOM 2287 O O . ILE A 1 303 ? -17.560 10.423 3.074 1.00 92.69 303 ILE A O 1
ATOM 2291 N N . ARG A 1 304 ? -18.776 11.193 4.810 1.00 90.25 304 ARG A N 1
ATOM 2292 C CA . ARG A 1 304 ? -17.919 12.329 5.143 1.00 90.25 304 ARG A CA 1
ATOM 2293 C C . ARG A 1 304 ? -17.365 12.113 6.543 1.00 90.25 304 ARG A C 1
ATOM 2295 O O . ARG A 1 304 ? -18.139 12.198 7.500 1.00 90.25 304 ARG A O 1
ATOM 2302 N N . PRO A 1 305 ? -16.065 11.801 6.670 1.00 87.25 305 PRO A N 1
ATOM 2303 C CA . PRO A 1 305 ? -15.414 11.790 7.966 1.00 87.25 305 PRO A CA 1
ATOM 2304 C C . PRO A 1 305 ? -15.602 13.152 8.655 1.00 87.25 305 PRO A C 1
ATOM 2306 O O . PRO A 1 305 ? -15.603 14.183 7.978 1.00 87.25 305 PRO A O 1
ATOM 2309 N N . PRO A 1 306 ? -15.819 13.179 9.976 1.00 81.50 306 PRO A N 1
ATOM 2310 C CA . PRO A 1 306 ? -16.047 14.421 10.695 1.00 81.50 306 PRO A CA 1
ATOM 2311 C C . PRO A 1 306 ? -14.779 15.283 10.686 1.00 81.50 306 PRO A C 1
ATOM 2313 O O . PRO A 1 306 ? -13.700 14.793 11.018 1.00 81.50 306 PRO A O 1
ATOM 2316 N N . GLY A 1 307 ? -14.942 16.557 10.320 1.00 69.56 307 GLY A N 1
ATOM 2317 C CA . GLY A 1 307 ? -13.990 17.637 10.592 1.00 69.56 307 GLY A CA 1
ATOM 2318 C C . GLY A 1 307 ? -14.180 18.209 12.000 1.00 69.56 307 GLY A C 1
ATOM 2319 O O . GLY A 1 307 ? -15.259 18.046 12.578 1.00 69.56 307 GLY A O 1
ATOM 2320 N N . ASP A 1 308 ? -13.157 18.885 12.525 1.00 58.97 308 ASP A N 1
ATOM 2321 C CA . ASP A 1 308 ? -13.297 19.762 13.703 1.00 58.97 308 ASP A CA 1
ATOM 2322 C C . ASP A 1 308 ? -13.884 21.138 13.337 1.00 58.97 308 ASP A C 1
ATOM 2324 O O . ASP A 1 308 ? -13.630 21.633 12.212 1.00 58.97 308 ASP A O 1
#

Organism: NCBI:txid1280953

pLDDT: mean 85.98, std 13.04, range [40.56, 98.56]

Sequence (308 aa):
MLSETEDKLRWFIASRNDDPIVFSEADNISITDPCHVVGATDSSQDFILVGQRNRGLSVVRIVAVDPDGDGIAVEFDDSVIYSLDVGRSLCHVFPTVLPERVSPEFVNGDLVDLPGVIAVDFDTNEIVLIGDTTDNGAYEVLEVIPIDTQSTEPMKIVDVFSRGNPSLVPRYIAILLTSGIHDGEHRLVVVSQSNDTKEISQETFSWSGGVPVALLSGPFVGVRPNDQTRPDLVVISGTSEQSLVFENTVPEESGVATVPSFAAPKLFDVGIGAGSAVAAISENYTDTVVLVSFPDTGEIREIRPPGD